Protein AF-A0AAD0V9E3-F1 (afdb_monomer)

Secondary structure (DSSP, 8-state):
---HHHHHHHHHTTSS-HHHHHHHHTTS-HHHHHHHHHHHHHHTTTT--SPPPTTTTHHHHHHHHHHHHHHHHHPPTTHHHHHHHHHHHHHH--TTT--S--SSPPHHHHHHHHHHHHHHHHH-HHHHHHHHHS-S-HHHHHHHHHHHGGG--HHHHHHHHHHTT-HHHHHHHH--GGGGGGS-HHHHHHHHHHHTT-

Mean predicted aligned error: 7.42 Å

Solvent-accessible surface area (backbone atoms only — not comparable to full-atom values): 10987 Å² total; per-residue (Å²): 134,80,51,39,69,55,42,36,51,32,41,71,67,69,76,38,52,69,68,56,41,50,61,53,44,74,73,46,55,76,72,45,50,49,48,27,55,52,48,40,40,59,76,21,43,54,61,53,58,67,79,49,64,80,76,71,42,41,59,37,30,51,46,36,51,53,52,50,40,53,45,49,69,67,43,52,86,67,58,31,45,54,52,34,32,50,60,56,47,59,41,26,45,51,89,85,70,85,56,79,74,44,95,58,62,49,74,48,30,47,52,14,51,48,53,52,44,50,53,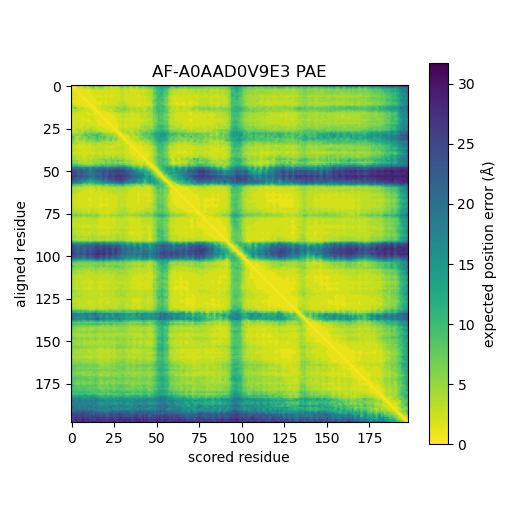26,45,76,76,35,42,63,39,31,41,43,60,66,51,36,55,58,64,69,72,61,43,51,52,53,45,68,70,38,57,88,72,56,60,60,67,63,42,49,54,47,22,49,78,67,72,39,28,63,50,39,28,75,68,68,66,47,70,86,36,47,88,64,33,60,65,76,61,35,51,51,51,56,40,56,77,68,75,107

Organism: NCBI:txid629260

Radius of gyration: 17.81 Å; Cα contacts (8 Å, |Δi|>4): 209; chains: 1; bounding box: 41×35×52 Å

Nearest PDB structures (foldseek):
  6qzr-assembly2_D-3  TM=2.539E-01  e=1.598E+00  Homo sapiens
  1ywt-assembly1_B  TM=2.535E-01  e=1.391E+00  Homo sapiens
  5yqg-assembly1_B  TM=2.963E-01  e=2.660E+00  Mus musculus
  6gkf-assembly2_C  TM=2.755E-01  e=2.918E+00  Homo sapiens
  6y6b-assembly1_B  TM=2.672E-01  e=4.856E+00  Homo sapiens

Sequence (198 aa):
MLSAQQISRQLLGRTLSTEEALAHRDRLGHRDSHQFIDDIIFVSGLLNPIDPKLESAATRYDRGVEVLIDLLNLAGSPTRTKMVNNIQSAFFADVRSGALVSDSIPPSQRLALINLFIAFQSRSPLAALHLLSRGMDKGRNDRIYEILNPHIDKQLIIETAAQTRRVDLLFTRSRWLDCLPHLPSKFRDAHLAGDLGL

Foldseek 3Di:
DDFLLRLLVCLLVVVADLVRSLVVLVPDDPVRVLVNLVNLCVQLVLLALDDPPPPPNCSSVLSSLVSLLSNLVPDDPPSNLVSLASVLQVQQDPPPPPDDRHLDGDPSSLSSLQVSLLSCCVPPLSSNLSNLLGYDDLSSSLVSCVSCVVVDPVVSNLVSCLVVVNLVSNCVNNVDPVSLVSDDPVVNVVVVVVVVVD

Structure (mmCIF, N/CA/C/O backbone):
data_AF-A0AAD0V9E3-F1
#
_entry.id   AF-A0AAD0V9E3-F1
#
loop_
_atom_site.group_PDB
_atom_site.id
_atom_site.type_symbol
_atom_site.label_atom_id
_atom_site.label_alt_id
_atom_site.label_comp_id
_atom_site.label_asym_id
_atom_site.label_entity_id
_atom_site.label_seq_id
_atom_site.pdbx_PDB_ins_code
_atom_site.Cartn_x
_atom_site.Cartn_y
_atom_site.Cartn_z
_atom_site.occupancy
_atom_site.B_iso_or_equiv
_atom_site.auth_seq_id
_atom_site.auth_comp_id
_atom_site.auth_asym_id
_atom_site.auth_atom_id
_atom_site.pdbx_PDB_model_num
ATOM 1 N N . MET A 1 1 ? -19.643 15.513 13.590 1.00 78.00 1 MET A N 1
ATOM 2 C CA . MET A 1 1 ? -18.517 15.138 12.707 1.00 78.00 1 MET A CA 1
ATOM 3 C C . MET A 1 1 ? -17.547 14.319 13.544 1.00 78.00 1 MET A C 1
ATOM 5 O O . MET A 1 1 ? -17.271 14.747 14.656 1.00 78.00 1 MET A O 1
ATOM 9 N N . LEU A 1 2 ? -17.137 13.132 13.087 1.00 85.50 2 LEU A N 1
ATOM 10 C CA . LEU A 1 2 ? -16.210 12.268 13.832 1.00 85.50 2 LEU A CA 1
ATOM 11 C C . LEU A 1 2 ? -14.773 12.800 13.714 1.00 85.50 2 LEU A C 1
ATOM 13 O O . LEU A 1 2 ? -14.410 13.322 12.662 1.00 85.50 2 LEU A O 1
ATOM 17 N N . SER A 1 3 ? -13.964 12.660 14.766 1.00 90.31 3 SER A N 1
ATOM 18 C CA . SER A 1 3 ? -12.522 12.943 14.709 1.00 90.31 3 SER A CA 1
ATOM 19 C C . SER A 1 3 ? -11.748 11.811 14.019 1.00 90.31 3 SER A C 1
ATOM 21 O O . SER A 1 3 ? -12.233 10.682 13.945 1.00 90.31 3 SER A O 1
ATOM 23 N N . ALA A 1 4 ? -10.515 12.075 13.568 1.00 87.50 4 ALA A N 1
ATOM 24 C CA . ALA A 1 4 ? -9.646 11.061 12.955 1.00 87.50 4 ALA A CA 1
ATOM 25 C C . ALA A 1 4 ? -9.475 9.801 13.831 1.00 87.50 4 ALA A C 1
ATOM 27 O O . ALA A 1 4 ? -9.622 8.685 13.335 1.00 87.50 4 ALA A O 1
ATOM 28 N N . GLN A 1 5 ? -9.277 9.996 15.141 1.00 88.81 5 GLN A N 1
ATOM 29 C CA . GLN A 1 5 ? -9.173 8.929 16.146 1.00 88.81 5 GLN A CA 1
ATOM 30 C C . GLN A 1 5 ? -10.466 8.127 16.315 1.00 88.81 5 GLN A C 1
ATOM 32 O O . GLN A 1 5 ? -10.434 6.923 16.562 1.00 88.81 5 GLN A O 1
ATOM 37 N N . GLN A 1 6 ? -11.624 8.784 16.226 1.00 91.38 6 GLN A N 1
ATOM 38 C CA . GLN A 1 6 ? -12.90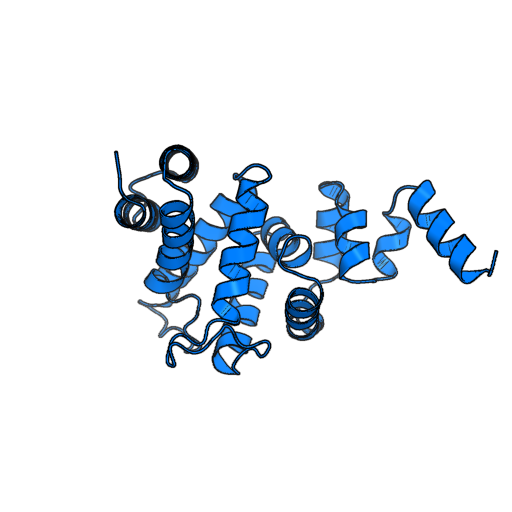9 8.091 16.313 1.00 91.38 6 GLN A CA 1
ATOM 39 C C . GLN A 1 6 ? -13.141 7.231 15.071 1.00 91.38 6 GLN A C 1
ATOM 41 O O . GLN A 1 6 ? -13.550 6.081 15.208 1.00 91.38 6 GLN A O 1
ATOM 46 N N . ILE A 1 7 ? -12.825 7.756 13.884 1.00 91.00 7 ILE A N 1
ATOM 47 C CA . ILE A 1 7 ? -12.971 7.031 12.615 1.00 91.00 7 ILE A CA 1
ATOM 48 C C . ILE A 1 7 ? -12.042 5.810 12.594 1.00 91.00 7 ILE A C 1
ATOM 50 O O . ILE A 1 7 ? -12.502 4.706 12.315 1.00 91.00 7 ILE A O 1
ATOM 54 N N . SER A 1 8 ? -10.759 5.974 12.940 1.00 90.81 8 SER A N 1
ATOM 55 C CA . SER A 1 8 ? -9.778 4.877 12.946 1.00 90.81 8 SER A CA 1
ATOM 56 C C . SER A 1 8 ? -10.161 3.762 13.926 1.00 90.81 8 SER A C 1
ATOM 58 O O . SER A 1 8 ? -10.142 2.587 13.561 1.00 90.81 8 SER A O 1
ATOM 60 N N . ARG A 1 9 ? -10.593 4.107 15.147 1.00 90.44 9 ARG A N 1
ATOM 61 C CA . ARG A 1 9 ? -11.040 3.126 16.152 1.00 90.44 9 ARG A CA 1
ATOM 62 C C . ARG A 1 9 ? -12.310 2.391 15.740 1.00 90.44 9 ARG A C 1
ATOM 64 O O . ARG A 1 9 ? -12.379 1.180 15.929 1.00 90.44 9 ARG A O 1
ATOM 71 N N . GLN A 1 10 ? -13.299 3.097 15.191 1.00 91.94 10 GLN A N 1
ATOM 72 C CA . GLN A 1 10 ? -14.544 2.472 14.733 1.00 91.94 10 GLN A CA 1
ATOM 73 C C . GLN A 1 10 ? -14.302 1.544 13.534 1.00 91.94 10 GLN A C 1
ATOM 75 O O . GLN A 1 10 ? -14.826 0.431 13.500 1.00 91.94 10 GLN A O 1
ATOM 80 N N . LEU A 1 11 ? -13.430 1.944 12.603 1.00 93.12 11 LEU A N 1
ATOM 81 C CA . LEU A 1 11 ? -13.028 1.116 11.465 1.00 93.12 11 LEU A CA 1
ATOM 82 C C . LEU A 1 11 ? -12.280 -0.153 11.907 1.00 93.12 11 LEU A C 1
ATOM 84 O O . LEU A 1 11 ? -12.607 -1.267 11.484 1.00 93.12 11 LEU A O 1
ATOM 88 N N . LEU A 1 12 ? -11.303 -0.013 12.810 1.00 89.31 12 LEU A N 1
ATOM 89 C CA . LEU A 1 12 ? -10.589 -1.155 13.389 1.00 89.31 12 LEU A CA 1
ATOM 90 C C . LEU A 1 12 ? -11.541 -2.078 14.163 1.00 89.31 12 LEU A C 1
ATOM 92 O O . LEU A 1 12 ? -11.445 -3.296 14.029 1.00 89.31 12 LEU A O 1
ATOM 96 N N . GLY A 1 13 ? -12.503 -1.502 14.890 1.00 88.12 13 GLY A N 1
ATOM 97 C CA . GLY A 1 13 ? -13.542 -2.208 15.644 1.00 88.12 13 GLY A CA 1
ATOM 98 C C . GLY A 1 13 ? -14.705 -2.770 14.817 1.00 88.12 13 GLY A C 1
ATOM 99 O O . GLY A 1 13 ? -15.614 -3.343 15.411 1.00 88.12 13 GLY A O 1
ATOM 100 N N . ARG A 1 14 ? -14.696 -2.625 13.481 1.00 88.69 14 ARG A N 1
ATOM 101 C CA . ARG A 1 14 ? -15.761 -3.078 12.555 1.00 88.69 14 ARG A CA 1
ATOM 102 C C . ARG A 1 14 ? -17.138 -2.444 12.799 1.00 88.69 14 ARG A C 1
ATOM 104 O O . ARG A 1 14 ? -18.144 -2.967 12.332 1.00 88.69 14 ARG A O 1
ATOM 111 N N . THR A 1 15 ? -17.196 -1.316 13.501 1.00 91.69 15 THR A N 1
ATOM 112 C CA . THR A 1 15 ? -18.442 -0.560 13.708 1.00 91.69 15 THR A CA 1
ATOM 113 C C . THR A 1 15 ? -18.692 0.483 12.620 1.00 91.69 15 THR A C 1
ATOM 115 O O . THR A 1 15 ? -19.767 1.073 12.583 1.00 91.69 15 THR A O 1
ATOM 118 N N . LEU A 1 16 ? -17.713 0.689 11.736 1.00 93.00 16 LEU A N 1
ATOM 119 C CA . LEU A 1 16 ? -17.782 1.553 10.563 1.00 93.00 16 LEU A CA 1
ATOM 120 C C . LEU A 1 16 ? -17.197 0.800 9.362 1.00 93.00 16 LEU A C 1
ATOM 122 O O . LEU A 1 16 ? -16.135 0.181 9.495 1.00 93.00 16 LEU A O 1
ATOM 126 N N . SER A 1 17 ? -17.868 0.842 8.208 1.00 94.38 17 SER A N 1
ATOM 127 C CA . SER A 1 17 ? -17.329 0.262 6.969 1.00 94.38 17 SER A CA 1
ATOM 128 C C . SER A 1 17 ? -16.161 1.087 6.421 1.00 94.38 17 SER A C 1
ATOM 130 O O . SER A 1 17 ? -15.968 2.255 6.778 1.00 94.38 17 SER A O 1
ATOM 132 N N . THR A 1 18 ? -15.367 0.492 5.530 1.00 93.50 18 THR A N 1
ATOM 133 C CA . THR A 1 18 ? -14.233 1.188 4.914 1.00 93.50 18 THR A CA 1
ATOM 134 C C . THR A 1 18 ? -14.701 2.342 4.021 1.00 93.50 18 THR A C 1
ATOM 136 O O . THR A 1 18 ? -14.102 3.418 4.064 1.00 93.50 18 THR A O 1
ATOM 139 N N . GLU A 1 19 ? -15.794 2.179 3.266 1.00 94.31 19 GLU A N 1
ATOM 140 C CA . GLU A 1 19 ? -16.375 3.255 2.454 1.00 94.31 19 GLU A CA 1
ATOM 141 C C . GLU A 1 19 ? -16.855 4.430 3.313 1.00 94.31 19 GLU A C 1
ATOM 143 O O . GLU A 1 19 ? -16.556 5.590 3.011 1.00 94.31 19 GLU A O 1
ATOM 148 N N . GLU A 1 20 ? -17.558 4.152 4.414 1.00 94.25 20 GLU A N 1
ATOM 149 C CA . GLU A 1 20 ? -18.020 5.194 5.335 1.00 94.25 20 GLU A CA 1
ATOM 150 C C . GLU A 1 20 ? -16.843 5.898 6.014 1.00 94.25 20 GLU A C 1
ATOM 152 O O . GLU A 1 20 ? -16.835 7.127 6.128 1.00 94.25 20 GLU A O 1
ATOM 157 N N . ALA A 1 21 ? -15.814 5.149 6.422 1.00 93.06 21 ALA A N 1
ATOM 158 C CA . ALA A 1 21 ? -14.606 5.714 7.008 1.00 93.06 21 ALA A CA 1
ATOM 159 C C . ALA A 1 21 ? -13.892 6.669 6.042 1.00 93.06 21 ALA A C 1
ATOM 161 O O . ALA A 1 21 ? -13.489 7.760 6.453 1.00 93.06 21 ALA A O 1
ATOM 162 N N . LEU A 1 22 ? -13.791 6.308 4.757 1.00 92.50 22 LEU A N 1
ATOM 163 C CA . LEU A 1 22 ? -13.252 7.184 3.714 1.00 92.50 22 LEU A CA 1
ATOM 164 C C . LEU A 1 22 ? -14.101 8.449 3.546 1.00 92.50 22 LEU A C 1
ATOM 166 O O . LEU A 1 22 ? -13.556 9.553 3.553 1.00 92.50 22 LEU A O 1
ATOM 170 N N . ALA A 1 23 ? -15.428 8.313 3.489 1.00 91.69 23 ALA A N 1
ATOM 171 C CA . ALA A 1 23 ? -16.335 9.452 3.368 1.00 91.69 23 ALA A CA 1
ATOM 172 C C . ALA A 1 23 ? -16.247 10.409 4.571 1.00 91.69 23 ALA A C 1
ATOM 174 O O . ALA A 1 23 ? -16.333 11.629 4.407 1.00 91.69 23 ALA A O 1
ATOM 175 N N . HIS A 1 24 ? -16.060 9.883 5.785 1.00 91.81 24 HIS A N 1
ATOM 176 C CA . HIS A 1 24 ? -15.811 10.697 6.974 1.00 91.81 24 HIS A CA 1
ATOM 177 C C . HIS A 1 24 ? -14.439 11.370 6.934 1.00 91.81 24 HIS A C 1
ATOM 179 O O . HIS A 1 24 ? -14.340 12.562 7.232 1.00 91.81 24 HIS A O 1
ATOM 185 N N . ARG A 1 25 ? -13.398 10.633 6.536 1.00 88.31 25 ARG A N 1
ATOM 186 C CA . ARG A 1 25 ? -12.022 11.126 6.428 1.00 88.31 25 ARG A CA 1
ATOM 187 C C . ARG A 1 25 ? -11.894 12.257 5.409 1.00 88.31 25 ARG A C 1
ATOM 189 O O . ARG A 1 25 ? -11.210 13.236 5.684 1.00 88.31 25 ARG A O 1
ATOM 196 N N . ASP A 1 26 ? -12.584 12.179 4.278 1.00 87.88 26 ASP A N 1
ATOM 197 C CA . ASP A 1 26 ? -12.514 13.208 3.231 1.00 87.88 26 ASP A CA 1
ATOM 198 C C . ASP A 1 26 ? -13.178 14.538 3.631 1.00 87.88 26 ASP A C 1
ATOM 200 O O . ASP A 1 26 ? -12.942 15.564 2.996 1.00 87.88 26 ASP A O 1
ATOM 204 N N . ARG A 1 27 ? -13.951 14.548 4.725 1.00 89.06 27 ARG A N 1
ATOM 205 C CA . ARG A 1 27 ? -14.499 15.766 5.346 1.00 89.06 27 ARG A CA 1
ATOM 206 C C . ARG A 1 27 ? -13.567 16.371 6.405 1.00 89.06 27 ARG A C 1
ATOM 208 O O . ARG A 1 27 ? -13.872 17.435 6.936 1.00 89.06 27 ARG A O 1
ATOM 215 N N . LEU A 1 28 ? -12.465 15.698 6.747 1.00 86.00 28 LEU A N 1
ATOM 216 C CA . LEU A 1 28 ? -11.475 16.192 7.705 1.00 86.00 28 LEU A CA 1
ATOM 217 C C . LEU A 1 28 ? -10.512 17.200 7.063 1.00 86.00 28 LEU A C 1
ATOM 219 O O . LEU A 1 28 ? -10.237 17.160 5.864 1.00 86.0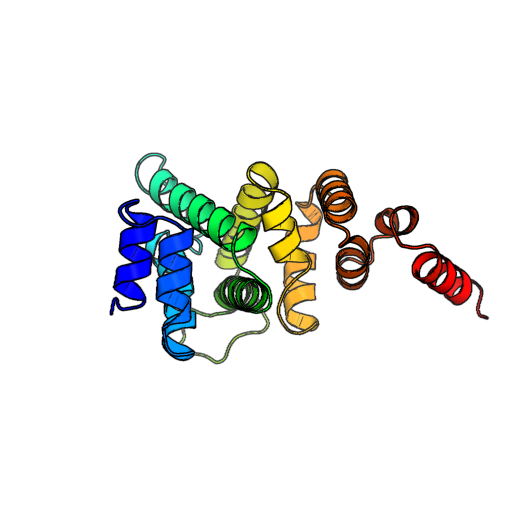0 28 LEU A O 1
ATOM 223 N N . GLY A 1 29 ? -9.904 18.049 7.895 1.00 80.25 29 GLY A N 1
ATOM 224 C CA . GLY A 1 29 ? -8.768 18.870 7.479 1.00 80.25 29 GLY A CA 1
ATOM 225 C C . GLY A 1 29 ? -7.543 18.023 7.102 1.00 80.25 29 GLY A C 1
ATOM 226 O O . GLY A 1 29 ? -7.412 16.861 7.492 1.00 80.25 29 GLY A O 1
ATOM 227 N N . HIS A 1 30 ? -6.598 18.619 6.365 1.00 75.31 30 HIS A N 1
ATOM 228 C CA . HIS A 1 30 ? -5.408 17.912 5.862 1.00 75.31 30 HIS A CA 1
ATOM 229 C C . HIS A 1 30 ? -4.577 17.263 6.981 1.00 75.31 30 HIS A C 1
ATOM 231 O O . HIS A 1 30 ? -4.111 16.140 6.820 1.00 75.31 30 HIS A O 1
ATOM 237 N N . ARG A 1 31 ? -4.409 17.947 8.122 1.00 74.62 31 ARG A N 1
ATOM 238 C CA . ARG A 1 31 ? -3.651 17.445 9.281 1.00 74.62 31 ARG A CA 1
ATOM 239 C C . ARG A 1 31 ? -4.313 16.216 9.913 1.00 74.62 31 ARG A C 1
ATOM 241 O O . ARG A 1 31 ? -3.651 15.206 10.122 1.00 74.62 31 ARG A O 1
ATOM 248 N N . ASP A 1 32 ? -5.623 16.266 10.123 1.00 78.31 32 ASP A N 1
ATOM 249 C CA . ASP A 1 32 ? -6.392 15.171 10.731 1.00 78.31 32 ASP A CA 1
ATOM 250 C C . ASP A 1 32 ? -6.486 13.951 9.800 1.00 78.31 32 ASP A C 1
ATOM 252 O O . ASP A 1 32 ? -6.493 12.802 10.236 1.00 78.31 32 ASP A O 1
ATOM 256 N N . SER A 1 33 ? -6.471 14.196 8.490 1.00 77.62 33 SER A N 1
ATOM 257 C CA . SER A 1 33 ? -6.367 13.164 7.459 1.00 77.62 33 SER A CA 1
ATOM 258 C C . SER A 1 33 ? -5.063 12.350 7.512 1.00 77.62 33 SER A C 1
ATOM 260 O O . SER A 1 33 ? -5.067 11.202 7.063 1.00 77.62 33 SER A O 1
ATOM 262 N N . HIS A 1 34 ? -3.956 12.924 8.007 1.00 79.00 34 HIS A N 1
ATOM 263 C CA . HIS A 1 34 ? -2.713 12.179 8.258 1.00 79.00 34 HIS A CA 1
ATOM 264 C C . HIS A 1 34 ? -2.829 11.335 9.525 1.00 79.00 34 HIS A C 1
ATOM 266 O O . HIS A 1 34 ? -2.591 10.129 9.466 1.00 79.00 34 HIS A O 1
ATOM 272 N N . GLN A 1 35 ? -3.323 11.947 10.608 1.00 82.62 35 GLN A N 1
ATOM 273 C CA . GLN A 1 35 ? -3.528 11.282 11.896 1.00 82.62 35 GLN A CA 1
ATOM 274 C C . GLN A 1 35 ? -4.378 10.011 11.773 1.00 82.62 35 GLN A C 1
ATOM 276 O O . GLN A 1 35 ? -4.131 9.037 12.472 1.00 82.62 35 GLN A O 1
ATOM 281 N N . PHE A 1 36 ? -5.351 9.992 10.857 1.00 87.75 36 PHE A N 1
ATOM 282 C CA . PHE A 1 36 ? -6.177 8.814 10.588 1.00 87.75 36 PHE A CA 1
ATOM 283 C C . PHE A 1 36 ? -5.361 7.559 10.220 1.00 87.75 36 PHE A C 1
ATOM 285 O O . PHE A 1 36 ? -5.635 6.483 10.747 1.00 87.75 36 PHE A O 1
ATOM 292 N N . ILE A 1 37 ? -4.369 7.683 9.328 1.00 88.25 37 ILE A N 1
ATOM 293 C CA . ILE A 1 37 ? -3.526 6.546 8.916 1.00 88.25 37 ILE A CA 1
ATOM 294 C C . ILE A 1 37 ? -2.510 6.211 10.003 1.00 88.25 37 ILE A C 1
ATOM 296 O O . ILE A 1 37 ? -2.313 5.033 10.302 1.00 88.25 37 ILE A O 1
ATOM 300 N N . ASP A 1 38 ? -1.916 7.231 10.620 1.00 85.50 38 ASP A N 1
ATOM 301 C CA . ASP A 1 38 ? -0.950 7.041 11.700 1.00 85.50 38 ASP A CA 1
ATOM 302 C C . ASP A 1 38 ? -1.591 6.266 12.858 1.00 85.50 38 ASP A C 1
ATOM 304 O O . ASP A 1 38 ? -1.036 5.269 13.317 1.00 85.50 38 ASP A O 1
ATOM 308 N N . ASP A 1 39 ? -2.809 6.630 13.264 1.00 85.81 39 ASP A N 1
ATOM 309 C CA . ASP A 1 39 ? -3.554 5.907 14.296 1.00 85.81 39 ASP A CA 1
ATOM 310 C C . ASP A 1 39 ? -3.772 4.434 13.938 1.00 85.81 39 ASP A C 1
ATOM 312 O O . ASP A 1 39 ? -3.612 3.575 14.803 1.00 85.81 39 ASP A O 1
ATOM 316 N N . ILE A 1 40 ? -4.116 4.116 12.684 1.00 87.94 40 ILE A N 1
ATOM 317 C CA . ILE A 1 40 ? -4.284 2.721 12.244 1.00 87.94 40 ILE A CA 1
ATOM 318 C C . ILE A 1 40 ? -2.967 1.957 12.400 1.00 87.94 40 ILE A C 1
ATOM 320 O O . ILE A 1 40 ? -2.962 0.852 12.947 1.00 87.94 40 ILE A O 1
ATOM 324 N N . ILE A 1 41 ? -1.856 2.557 11.969 1.00 86.75 41 ILE A N 1
ATOM 325 C CA . ILE A 1 41 ? -0.514 1.973 12.040 1.00 86.75 41 ILE A CA 1
ATOM 326 C C . ILE A 1 41 ? -0.089 1.739 13.497 1.00 86.75 41 ILE A C 1
ATOM 328 O O . ILE A 1 41 ? 0.355 0.639 13.841 1.00 86.75 41 ILE A O 1
ATOM 332 N N . PHE A 1 42 ? -0.261 2.739 14.365 1.00 84.25 42 PHE A N 1
ATOM 333 C CA . PHE A 1 42 ? 0.149 2.674 15.768 1.00 84.25 42 PHE A CA 1
ATOM 334 C C . PHE A 1 42 ? -0.742 1.747 16.603 1.00 84.25 42 PHE A C 1
ATOM 336 O O . PHE A 1 42 ? -0.221 0.895 17.323 1.00 84.25 42 PHE A O 1
ATOM 343 N N . VAL A 1 43 ? -2.072 1.859 16.500 1.00 82.88 43 VAL A N 1
ATOM 344 C CA . VAL A 1 43 ? -3.020 1.052 17.297 1.00 82.88 43 VAL A CA 1
ATOM 345 C C . VAL A 1 43 ? -2.942 -0.428 16.929 1.00 82.88 43 VAL A C 1
ATOM 347 O O . VAL A 1 43 ? -3.028 -1.289 17.808 1.00 82.88 43 VAL A O 1
ATOM 350 N N . SER A 1 44 ? -2.742 -0.728 15.646 1.00 81.19 44 SER A N 1
ATOM 351 C CA . SER A 1 44 ? -2.607 -2.106 15.161 1.00 81.19 44 SER A CA 1
ATOM 352 C C . SER A 1 44 ? -1.203 -2.675 15.388 1.00 81.19 44 SER A C 1
ATOM 354 O O . SER A 1 44 ? -0.973 -3.856 15.147 1.00 81.19 44 SER A O 1
ATOM 356 N N . GLY A 1 45 ? -0.255 -1.852 15.854 1.00 79.75 45 GLY A N 1
ATOM 357 C CA . GLY A 1 45 ? 1.118 -2.270 16.115 1.00 79.75 45 GLY A CA 1
ATOM 358 C C . GLY A 1 45 ? 1.896 -2.647 14.855 1.00 79.75 45 GLY A C 1
ATOM 359 O O . GLY A 1 45 ? 2.816 -3.451 14.952 1.00 79.75 45 GLY A O 1
ATOM 360 N N . LEU A 1 46 ? 1.561 -2.077 13.689 1.00 83.50 46 LEU A N 1
ATOM 361 C CA . LEU A 1 46 ? 2.170 -2.446 12.401 1.00 83.50 46 LEU A CA 1
ATOM 362 C C . LEU A 1 46 ? 3.671 -2.138 12.317 1.00 83.50 46 LEU A C 1
ATOM 364 O O . LEU A 1 46 ? 4.341 -2.666 11.442 1.00 83.50 46 LEU A O 1
ATOM 368 N N . LEU A 1 47 ? 4.191 -1.287 13.206 1.00 81.00 47 LEU A N 1
ATOM 369 C CA . LEU A 1 47 ? 5.615 -0.935 13.301 1.00 81.00 47 LEU A CA 1
ATOM 370 C C . LEU A 1 47 ? 6.354 -1.720 14.397 1.00 81.00 47 LEU A C 1
ATOM 372 O O . LEU A 1 47 ? 7.554 -1.528 14.595 1.00 81.00 47 LEU A O 1
ATOM 376 N N . ASN A 1 48 ? 5.654 -2.569 15.157 1.00 75.88 48 ASN A N 1
ATOM 377 C CA . ASN A 1 48 ? 6.281 -3.335 16.226 1.00 75.88 48 ASN A CA 1
ATOM 378 C C . ASN A 1 48 ? 6.997 -4.557 15.627 1.00 75.88 48 ASN A C 1
ATOM 380 O O . ASN A 1 48 ? 6.343 -5.417 15.047 1.00 75.88 48 ASN A O 1
ATOM 384 N N . PRO A 1 49 ? 8.327 -4.680 15.797 1.00 59.50 49 PRO A N 1
ATOM 385 C CA . PRO A 1 49 ? 9.122 -5.765 15.214 1.00 59.50 49 PRO A CA 1
ATOM 386 C C . PRO A 1 49 ? 8.953 -7.103 15.944 1.00 59.50 49 PRO A C 1
ATOM 388 O O . PRO A 1 49 ? 9.557 -8.095 15.548 1.00 59.50 49 PRO A O 1
ATOM 391 N N . ILE A 1 50 ? 8.234 -7.117 17.070 1.00 57.62 50 ILE A N 1
ATOM 392 C CA . ILE A 1 50 ? 8.085 -8.313 17.894 1.00 57.62 50 ILE A CA 1
ATOM 393 C C . ILE A 1 50 ? 7.038 -9.193 17.230 1.00 57.62 50 ILE A C 1
ATOM 395 O O . ILE A 1 50 ? 5.887 -8.778 17.095 1.00 57.62 50 ILE A O 1
ATOM 399 N N . ASP A 1 51 ? 7.464 -10.399 16.864 1.00 48.84 51 ASP A N 1
ATOM 400 C CA . ASP A 1 51 ? 6.600 -11.477 16.402 1.00 48.84 51 ASP A CA 1
ATOM 401 C C . ASP A 1 51 ? 5.419 -11.595 17.380 1.00 48.84 51 ASP A C 1
ATOM 403 O O . ASP A 1 51 ? 5.635 -11.778 18.590 1.00 48.84 51 ASP A O 1
ATOM 407 N N . PRO A 1 52 ? 4.178 -11.351 16.936 1.00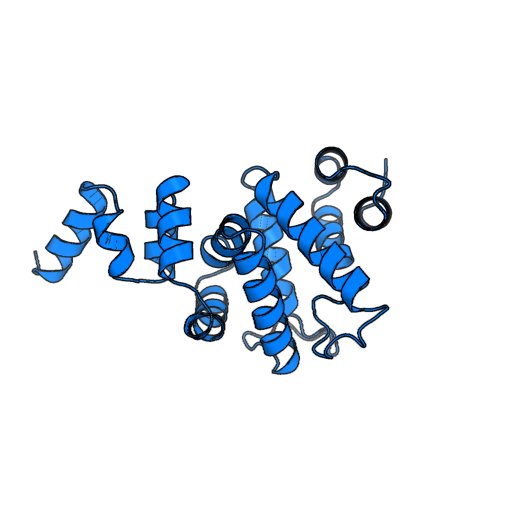 46.31 52 PRO A N 1
ATOM 408 C CA . PRO A 1 52 ? 3.058 -11.260 17.846 1.00 46.31 52 PRO A CA 1
ATOM 409 C C . PRO A 1 52 ? 2.931 -12.575 18.615 1.00 46.31 52 PRO A C 1
ATOM 411 O O . PRO A 1 52 ? 2.732 -13.632 18.022 1.00 46.31 52 PRO A O 1
ATOM 414 N N . LYS A 1 53 ? 2.997 -12.524 19.955 1.00 45.66 53 LYS A N 1
ATOM 415 C CA . LYS A 1 53 ? 2.539 -13.649 20.783 1.00 45.66 53 LYS A CA 1
ATOM 416 C C . LYS A 1 53 ? 1.132 -14.010 20.294 1.00 45.66 53 LYS A C 1
ATOM 418 O O . LYS A 1 53 ? 0.255 -13.140 20.299 1.00 45.66 53 LYS A O 1
ATOM 423 N N . LEU A 1 54 ? 0.987 -15.257 19.837 1.00 49.91 54 LEU A N 1
ATOM 424 C CA . LEU A 1 54 ? 0.035 -15.754 18.830 1.00 49.91 54 LEU A CA 1
ATOM 425 C C . LEU A 1 54 ? -1.452 -15.392 19.003 1.00 49.91 54 LEU A C 1
ATOM 427 O O . LEU A 1 54 ? -2.214 -15.568 18.062 1.00 49.91 54 LEU A O 1
ATOM 431 N N . GLU A 1 55 ? -1.888 -14.855 20.142 1.00 48.47 55 GLU A N 1
ATOM 432 C CA . GLU A 1 55 ? -3.320 -14.738 20.440 1.00 48.47 55 GLU A CA 1
ATOM 433 C C . GLU A 1 55 ? -3.870 -13.296 20.502 1.00 48.47 55 GLU A C 1
ATOM 435 O O . GLU A 1 55 ? -5.032 -13.090 20.160 1.00 48.47 55 GLU A O 1
ATOM 440 N N . SER A 1 56 ? -3.083 -12.261 20.856 1.00 52.34 56 SER A N 1
ATOM 441 C CA . SER A 1 56 ? -3.626 -10.880 21.016 1.00 52.34 56 SER A CA 1
ATOM 442 C C . SER A 1 56 ? -3.012 -9.795 20.127 1.00 52.34 56 SER A C 1
ATOM 444 O O . SER A 1 56 ? -3.595 -8.716 19.961 1.00 52.34 56 SER A O 1
ATOM 446 N N . ALA A 1 57 ? -1.821 -10.044 19.583 1.00 53.53 57 ALA A N 1
ATOM 447 C CA . ALA A 1 57 ? -1.145 -9.119 18.679 1.00 53.53 57 ALA A CA 1
ATOM 448 C C . ALA A 1 57 ? -1.334 -9.530 17.209 1.00 53.53 57 ALA A C 1
ATOM 450 O O . ALA A 1 57 ? -1.455 -8.647 16.368 1.00 53.53 57 ALA A O 1
ATOM 451 N N . ALA A 1 58 ? -1.486 -10.830 16.921 1.00 60.97 58 ALA A N 1
ATOM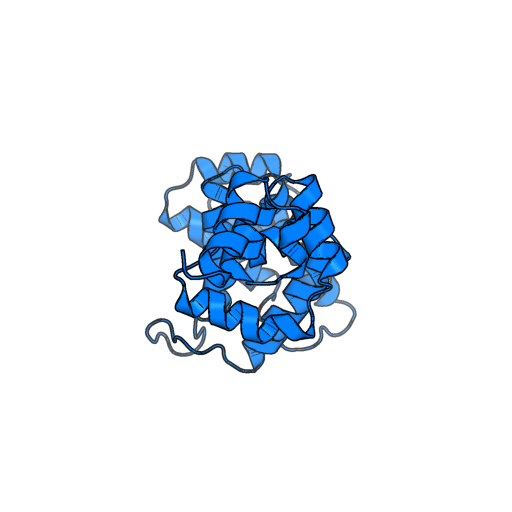 452 C CA . ALA A 1 58 ? -1.799 -11.330 15.583 1.00 60.97 58 ALA A CA 1
ATOM 453 C C . ALA A 1 58 ? -3.166 -10.809 15.110 1.00 60.97 58 ALA A C 1
ATOM 455 O O . ALA A 1 58 ? -3.261 -10.230 14.041 1.00 60.97 58 ALA A O 1
ATOM 456 N N . THR A 1 59 ? -4.190 -10.837 15.969 1.00 73.38 59 THR A N 1
ATOM 457 C CA . THR A 1 59 ? -5.535 -10.322 15.650 1.00 73.38 59 THR A CA 1
ATOM 458 C C . THR A 1 59 ? -5.573 -8.816 15.378 1.00 73.38 59 THR A C 1
ATOM 460 O O . THR A 1 59 ? -6.258 -8.373 14.457 1.00 73.38 59 THR A O 1
ATOM 463 N N . ARG A 1 60 ? -4.831 -8.007 16.148 1.00 83.12 60 ARG A N 1
ATOM 464 C CA . ARG A 1 60 ? -4.752 -6.550 15.929 1.00 83.12 60 ARG A CA 1
ATOM 465 C C . ARG A 1 60 ? -3.930 -6.195 14.696 1.00 83.12 60 ARG A C 1
ATOM 467 O O . ARG A 1 60 ? -4.361 -5.346 13.921 1.00 83.12 60 ARG A O 1
ATOM 474 N N . TYR A 1 61 ? -2.794 -6.859 14.510 1.00 86.44 61 TYR A N 1
ATOM 475 C CA . TYR A 1 61 ? -1.955 -6.699 13.329 1.00 86.44 61 TYR A CA 1
ATOM 476 C C . TYR A 1 61 ? -2.721 -7.086 12.064 1.00 86.44 61 TYR A C 1
ATOM 478 O O . TYR A 1 61 ? -2.837 -6.274 11.150 1.00 86.44 61 TYR A O 1
ATOM 486 N N . ASP A 1 62 ? -3.324 -8.278 12.045 1.00 88.75 62 ASP A N 1
ATOM 487 C CA . ASP A 1 62 ? -4.099 -8.781 10.915 1.00 88.75 62 ASP A CA 1
ATOM 488 C C . ASP A 1 62 ? -5.244 -7.847 10.566 1.00 88.75 62 ASP A C 1
ATOM 490 O O . ASP A 1 62 ? -5.437 -7.526 9.394 1.00 88.75 62 ASP A O 1
ATOM 494 N N . ARG A 1 63 ? -5.946 -7.335 11.582 1.00 90.06 63 ARG A N 1
ATOM 495 C CA . ARG A 1 63 ? -7.003 -6.354 11.365 1.00 90.06 63 ARG A CA 1
ATOM 496 C C . ARG A 1 63 ? -6.470 -5.053 10.774 1.00 90.06 63 ARG A C 1
ATOM 498 O O . ARG A 1 63 ? -7.095 -4.502 9.872 1.00 90.06 63 ARG A O 1
ATOM 505 N N . GLY A 1 64 ? -5.335 -4.561 11.263 1.00 92.44 64 GLY A N 1
ATOM 506 C CA . GLY A 1 64 ? -4.668 -3.391 10.696 1.00 92.44 64 GLY A CA 1
ATOM 507 C C . GLY A 1 64 ? -4.300 -3.599 9.228 1.00 92.44 64 GLY A C 1
ATOM 508 O O . GLY A 1 64 ? -4.558 -2.725 8.404 1.00 92.44 64 GLY A O 1
ATOM 509 N N . VAL A 1 65 ? -3.766 -4.775 8.888 1.00 94.00 65 VAL A N 1
ATOM 510 C CA . VAL A 1 65 ? -3.441 -5.160 7.508 1.00 94.00 65 VAL A CA 1
ATOM 511 C C . VAL A 1 65 ? -4.694 -5.196 6.633 1.00 94.00 65 VAL A C 1
ATOM 513 O O . VAL A 1 65 ? -4.687 -4.574 5.574 1.00 94.00 65 VAL A O 1
ATOM 516 N N . GLU A 1 66 ? -5.763 -5.871 7.068 1.00 94.25 66 GLU A N 1
ATOM 517 C CA . GLU A 1 66 ? -7.055 -5.909 6.359 1.00 94.25 66 GLU A CA 1
ATOM 518 C C . GLU A 1 66 ? -7.567 -4.494 6.075 1.00 94.25 66 GLU A C 1
ATOM 520 O O . GLU A 1 66 ? -7.858 -4.149 4.934 1.00 94.25 66 GLU A O 1
ATOM 525 N N . VAL A 1 67 ? -7.604 -3.646 7.106 1.00 95.06 67 VAL A N 1
ATOM 526 C CA . VAL A 1 67 ? -8.082 -2.266 6.989 1.00 95.06 67 VAL A CA 1
ATOM 527 C C . VAL A 1 67 ? -7.239 -1.467 5.999 1.00 95.06 67 VAL A C 1
ATOM 529 O O . VAL A 1 67 ? -7.794 -0.745 5.172 1.00 95.06 67 VAL A O 1
ATOM 532 N N . LEU A 1 68 ? -5.908 -1.584 6.043 1.00 95.56 68 LEU A N 1
ATOM 533 C CA . LEU A 1 68 ? -5.053 -0.897 5.076 1.00 95.56 68 LEU A CA 1
ATOM 534 C C . LEU A 1 68 ? -5.267 -1.414 3.650 1.00 95.56 68 LEU A C 1
ATOM 536 O O . LEU A 1 68 ? -5.294 -0.605 2.725 1.00 95.56 68 LEU A O 1
ATOM 540 N N . ILE A 1 69 ? -5.448 -2.723 3.459 1.00 96.38 69 ILE A N 1
ATOM 541 C CA . ILE A 1 69 ? -5.753 -3.306 2.147 1.00 96.38 69 ILE A CA 1
ATOM 542 C C . ILE A 1 69 ? -7.057 -2.725 1.598 1.00 96.38 69 ILE A C 1
ATOM 544 O O . ILE A 1 69 ? -7.066 -2.224 0.471 1.00 96.38 69 ILE A O 1
ATOM 548 N N . ASP A 1 70 ? -8.125 -2.737 2.395 1.00 96.19 70 ASP A N 1
ATOM 549 C CA . ASP A 1 70 ? -9.433 -2.233 1.981 1.00 96.19 70 ASP A CA 1
ATOM 550 C C . ASP A 1 70 ? -9.351 -0.743 1.627 1.00 96.19 70 ASP A C 1
ATOM 552 O O . ASP A 1 70 ? -9.805 -0.320 0.562 1.00 96.19 70 ASP A O 1
ATOM 556 N N . LEU A 1 71 ? -8.693 0.055 2.477 1.00 95.44 71 LEU A N 1
ATOM 557 C CA . LEU A 1 71 ? -8.487 1.484 2.238 1.00 95.44 71 LEU A CA 1
ATOM 558 C C . LEU A 1 71 ? -7.705 1.734 0.944 1.00 95.44 71 LEU A C 1
ATOM 560 O O . LEU A 1 71 ? -8.087 2.597 0.154 1.00 95.44 71 LEU A O 1
ATOM 564 N N . LEU A 1 72 ? -6.619 0.995 0.702 1.00 94.94 72 LEU A N 1
ATOM 565 C CA . LEU A 1 72 ? -5.788 1.166 -0.491 1.00 94.94 72 LEU A CA 1
ATOM 566 C C . LEU A 1 72 ? -6.508 0.733 -1.772 1.00 94.94 72 LEU A C 1
ATOM 568 O O . LEU A 1 72 ? -6.319 1.366 -2.815 1.00 94.94 72 LEU A O 1
ATOM 572 N N . ASN A 1 73 ? -7.333 -0.308 -1.700 1.00 94.31 73 ASN A N 1
ATOM 573 C CA . ASN A 1 73 ? -8.099 -0.799 -2.839 1.00 94.31 73 ASN A CA 1
ATOM 574 C C . ASN A 1 73 ? -9.257 0.153 -3.192 1.00 94.31 73 ASN A C 1
ATOM 576 O O . ASN A 1 73 ? -9.464 0.444 -4.373 1.00 94.31 73 ASN A O 1
ATOM 580 N N . LEU A 1 74 ? -9.954 0.696 -2.187 1.00 94.62 74 LEU A N 1
ATOM 581 C CA . LEU A 1 74 ? -11.131 1.553 -2.374 1.00 94.62 74 LEU A CA 1
ATOM 582 C C . LEU A 1 74 ? -10.792 3.027 -2.628 1.00 94.62 74 LEU A C 1
ATOM 584 O O . LEU A 1 74 ? -11.439 3.678 -3.449 1.00 94.62 74 LEU A O 1
ATOM 588 N N . ALA A 1 75 ? -9.777 3.586 -1.962 1.00 92.00 75 ALA A N 1
ATOM 589 C CA . ALA A 1 75 ? -9.504 5.021 -2.032 1.00 92.00 75 ALA A CA 1
ATOM 590 C C . ALA A 1 75 ? -9.156 5.475 -3.457 1.00 92.00 75 ALA A C 1
ATOM 592 O O . ALA A 1 75 ? -8.296 4.893 -4.115 1.00 92.00 75 ALA A O 1
ATOM 593 N N . GLY A 1 76 ? -9.753 6.567 -3.934 1.00 90.12 76 GLY A N 1
ATOM 594 C CA . GLY A 1 76 ? -9.395 7.182 -5.216 1.00 90.12 76 GLY A CA 1
ATOM 595 C C . GLY A 1 76 ? -8.005 7.839 -5.216 1.00 90.12 76 GLY A C 1
ATOM 596 O O . GLY A 1 76 ? -7.385 8.067 -4.175 1.00 90.12 76 GLY A O 1
ATOM 597 N N . SER A 1 77 ? -7.500 8.189 -6.402 1.00 86.75 77 SER A N 1
ATOM 598 C CA . SER A 1 77 ? -6.374 9.131 -6.525 1.00 86.75 77 SER A CA 1
ATOM 599 C C . SER A 1 77 ? -6.911 10.563 -6.356 1.00 86.75 77 SER A C 1
ATOM 601 O O . SER A 1 77 ? -7.938 10.850 -6.963 1.00 86.75 77 SER A O 1
ATOM 603 N N . PRO A 1 78 ? -6.271 11.472 -5.587 1.00 88.19 78 PRO A N 1
ATOM 604 C CA . PRO A 1 78 ? -4.930 11.379 -4.996 1.00 88.19 78 PRO A CA 1
ATOM 605 C C . PRO A 1 78 ? -4.869 10.781 -3.578 1.00 88.19 78 PRO A C 1
ATOM 607 O O . PRO A 1 78 ? -3.768 10.544 -3.078 1.00 88.19 78 PRO A O 1
ATOM 610 N N . THR A 1 79 ? -6.007 10.529 -2.923 1.00 89.56 79 THR A N 1
ATOM 611 C CA . THR A 1 79 ? -6.087 10.060 -1.524 1.00 89.56 79 THR A CA 1
ATOM 612 C C . THR A 1 79 ? -5.239 8.815 -1.268 1.00 89.56 79 THR A C 1
ATOM 614 O O . THR A 1 79 ? -4.439 8.801 -0.334 1.00 89.56 79 THR A O 1
ATOM 617 N N . ARG A 1 80 ? -5.312 7.818 -2.155 1.00 91.44 80 ARG A N 1
ATOM 618 C CA . ARG A 1 80 ? -4.511 6.589 -2.072 1.00 91.44 80 ARG A CA 1
ATOM 619 C C . ARG A 1 80 ? -3.007 6.852 -2.044 1.00 91.44 80 ARG A C 1
ATOM 621 O O . ARG A 1 80 ? -2.294 6.260 -1.247 1.00 91.44 80 ARG A O 1
ATOM 628 N N . THR A 1 81 ? -2.520 7.760 -2.891 1.00 89.31 81 THR A N 1
ATOM 629 C CA . THR A 1 81 ? -1.094 8.120 -2.926 1.00 89.31 81 THR A CA 1
ATOM 630 C C . THR A 1 81 ? -0.668 8.766 -1.608 1.00 89.31 81 THR A C 1
ATOM 632 O O . THR A 1 81 ? 0.385 8.426 -1.082 1.00 89.31 81 THR A O 1
ATOM 635 N N . LYS A 1 82 ? -1.506 9.634 -1.024 1.00 88.31 82 LYS A N 1
ATOM 636 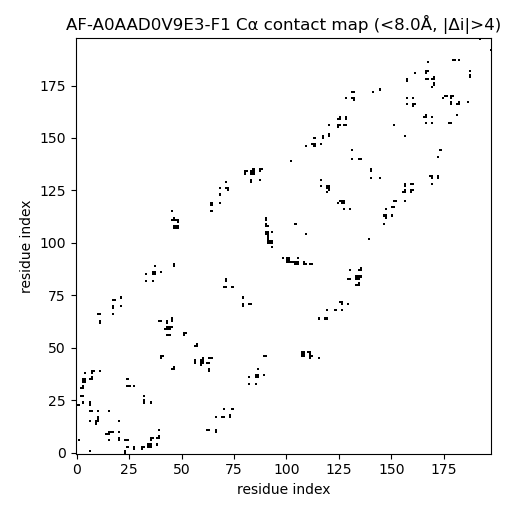C CA . LYS A 1 82 ? -1.232 10.224 0.296 1.00 88.31 82 LYS A CA 1
ATOM 637 C C . LYS A 1 82 ? -1.193 9.165 1.402 1.00 88.31 82 LYS A C 1
ATOM 639 O O . LYS A 1 82 ? -0.316 9.222 2.252 1.00 88.31 82 LYS A O 1
ATOM 644 N N . MET A 1 83 ? -2.098 8.185 1.374 1.00 90.19 83 MET A N 1
ATOM 645 C CA . MET A 1 83 ? -2.096 7.078 2.341 1.00 90.19 83 MET A CA 1
ATOM 646 C C . MET A 1 83 ? -0.825 6.235 2.237 1.00 90.19 83 MET A C 1
ATOM 648 O O . MET A 1 83 ? -0.201 5.964 3.258 1.00 90.19 83 MET A O 1
ATOM 652 N N . VAL A 1 84 ? -0.400 5.887 1.017 1.00 91.25 84 VAL A N 1
ATOM 653 C CA . VAL A 1 84 ? 0.870 5.178 0.797 1.00 91.25 84 VAL A CA 1
ATOM 654 C C . VAL A 1 84 ? 2.047 5.999 1.324 1.00 91.25 84 VAL A C 1
ATOM 656 O O . VAL A 1 84 ? 2.878 5.455 2.041 1.00 91.25 84 VAL A O 1
ATOM 659 N N . ASN A 1 85 ? 2.089 7.310 1.062 1.00 87.81 85 ASN A N 1
ATOM 660 C CA . ASN A 1 85 ? 3.142 8.177 1.597 1.00 87.81 85 ASN A CA 1
ATOM 661 C C . ASN A 1 85 ? 3.178 8.179 3.130 1.00 87.81 85 ASN A C 1
ATOM 663 O O . ASN A 1 85 ? 4.265 8.166 3.701 1.00 87.81 85 ASN A O 1
ATOM 667 N N . ASN A 1 86 ? 2.021 8.173 3.798 1.00 86.94 86 ASN A N 1
ATOM 668 C CA . ASN A 1 86 ? 1.953 8.119 5.261 1.00 86.94 86 ASN A CA 1
ATOM 669 C C . ASN A 1 86 ? 2.490 6.786 5.792 1.00 86.94 86 ASN A C 1
ATOM 671 O O . ASN A 1 86 ? 3.332 6.782 6.686 1.00 86.94 86 ASN A O 1
ATOM 675 N N . ILE A 1 87 ? 2.068 5.669 5.186 1.00 89.81 87 ILE A N 1
ATOM 676 C CA . ILE A 1 87 ? 2.559 4.326 5.528 1.00 89.81 87 ILE A CA 1
ATOM 677 C C . ILE A 1 87 ? 4.081 4.262 5.372 1.00 89.81 87 ILE A C 1
ATOM 679 O O . ILE A 1 87 ? 4.779 3.845 6.289 1.00 89.81 87 ILE A O 1
ATOM 683 N N . GLN A 1 88 ? 4.604 4.718 4.232 1.00 88.94 88 GLN A N 1
ATOM 684 C CA . GLN A 1 88 ? 6.042 4.734 3.973 1.00 88.94 88 GLN A CA 1
ATOM 685 C C . GLN A 1 88 ? 6.786 5.633 4.969 1.00 88.94 88 GLN A C 1
ATOM 687 O O . GLN A 1 88 ? 7.794 5.215 5.532 1.00 88.94 88 GLN A O 1
ATOM 692 N N . SER A 1 89 ? 6.263 6.833 5.242 1.00 85.81 89 SER A N 1
ATOM 693 C CA . SER A 1 89 ? 6.865 7.791 6.179 1.00 85.81 89 SER A CA 1
ATOM 694 C C . SER A 1 89 ? 6.991 7.220 7.589 1.00 85.81 89 SER A C 1
ATOM 696 O O . SER A 1 89 ? 7.984 7.487 8.262 1.00 85.81 89 SER A O 1
ATOM 698 N N . ALA A 1 90 ? 6.036 6.392 8.020 1.00 85.31 90 ALA A N 1
ATOM 699 C CA . ALA A 1 90 ? 6.053 5.770 9.340 1.00 85.31 90 ALA A CA 1
ATOM 700 C C . ALA A 1 90 ? 7.272 4.849 9.566 1.00 85.31 90 ALA A C 1
ATOM 702 O O . ALA A 1 90 ? 7.719 4.700 10.702 1.00 85.31 90 ALA A O 1
ATOM 703 N N . PHE A 1 91 ? 7.860 4.285 8.503 1.00 86.44 91 PHE A N 1
ATOM 704 C CA . PHE A 1 91 ? 9.080 3.468 8.594 1.00 86.44 91 PHE A CA 1
ATOM 705 C C . PHE A 1 91 ? 10.368 4.293 8.705 1.00 86.44 91 PHE A C 1
ATOM 707 O O . PHE A 1 91 ? 11.365 3.802 9.233 1.00 86.44 91 PHE A O 1
ATOM 714 N N . PHE A 1 92 ? 10.345 5.538 8.223 1.00 81.06 92 PHE A N 1
ATOM 715 C CA . PHE A 1 92 ? 11.454 6.494 8.338 1.00 81.06 92 PHE A CA 1
ATOM 716 C C . PHE A 1 92 ? 11.350 7.373 9.590 1.00 81.06 92 PHE A C 1
ATOM 718 O O . PHE A 1 92 ? 12.319 8.024 9.982 1.00 81.06 92 PHE A O 1
ATOM 725 N N . ALA A 1 93 ? 10.174 7.420 10.218 1.00 69.50 93 ALA A N 1
ATOM 726 C CA . ALA A 1 93 ? 9.971 8.139 11.460 1.00 69.50 93 ALA A CA 1
ATOM 727 C C . ALA A 1 93 ? 10.722 7.437 12.599 1.00 69.50 93 ALA A C 1
ATOM 729 O O . ALA A 1 93 ? 10.439 6.286 12.949 1.00 69.50 93 ALA A O 1
ATOM 730 N N . ASP A 1 94 ? 11.655 8.154 13.222 1.00 58.03 94 ASP A N 1
ATOM 731 C CA . ASP A 1 94 ? 12.175 7.747 14.517 1.00 58.03 94 ASP A CA 1
ATOM 732 C C . ASP A 1 94 ? 11.151 8.121 15.593 1.00 58.03 94 ASP A C 1
ATOM 734 O O . ASP A 1 94 ? 11.136 9.227 16.135 1.00 58.03 94 ASP A O 1
ATOM 738 N N . VAL A 1 95 ? 10.263 7.169 15.885 1.00 51.09 95 VAL A N 1
ATOM 739 C CA . VAL A 1 95 ? 9.191 7.298 16.884 1.00 51.09 95 VAL A CA 1
ATOM 740 C C . VAL A 1 95 ? 9.746 7.633 18.281 1.00 51.09 95 VAL A C 1
ATOM 742 O O . VAL A 1 95 ? 8.993 8.079 19.143 1.00 51.09 95 VAL A O 1
ATOM 745 N N . ARG A 1 96 ? 11.051 7.438 18.536 1.00 44.22 96 ARG A N 1
ATOM 746 C CA . ARG A 1 96 ? 11.651 7.590 19.869 1.00 44.22 96 ARG A CA 1
ATOM 747 C C . ARG A 1 96 ? 12.447 8.878 20.077 1.00 44.22 96 ARG A C 1
ATOM 749 O O . ARG A 1 96 ? 12.620 9.248 21.234 1.00 44.22 96 ARG A O 1
ATOM 756 N N . SER A 1 97 ? 12.931 9.556 19.033 1.00 46.69 97 SER A N 1
ATOM 757 C CA . SER A 1 97 ? 13.890 10.666 19.212 1.00 46.69 97 SER A CA 1
ATOM 758 C C . SER A 1 97 ? 13.341 12.070 18.966 1.00 46.69 97 SER A C 1
ATOM 760 O O . SER A 1 97 ? 14.007 13.038 19.328 1.00 46.69 97 SER A O 1
ATOM 762 N N . GLY A 1 98 ? 12.165 12.221 18.345 1.00 44.00 98 GLY A N 1
ATOM 763 C CA . GLY A 1 98 ? 11.673 13.545 17.931 1.00 44.00 98 GLY A CA 1
ATOM 764 C C . GLY A 1 98 ? 12.592 14.255 16.922 1.00 44.00 98 GLY A C 1
ATOM 765 O O . GLY A 1 98 ? 12.415 15.446 16.667 1.00 44.00 98 GLY A O 1
ATOM 766 N N . ALA A 1 99 ? 13.577 13.543 16.362 1.00 46.31 99 ALA A N 1
ATOM 767 C CA . ALA A 1 99 ? 14.507 14.060 15.374 1.00 46.31 99 ALA A CA 1
ATOM 768 C C . ALA A 1 99 ? 13.855 14.142 13.985 1.00 46.31 99 ALA A C 1
ATOM 770 O O . ALA A 1 99 ? 12.898 13.429 13.672 1.00 46.31 99 ALA A O 1
ATOM 771 N N . LEU A 1 100 ? 14.397 15.026 13.143 1.00 48.69 100 LEU A N 1
ATOM 772 C CA . LEU A 1 100 ? 14.011 15.167 11.739 1.00 48.69 100 LEU A CA 1
ATOM 773 C C . LEU A 1 100 ? 14.067 13.805 11.034 1.00 48.69 100 LEU A C 1
ATOM 775 O O . LEU A 1 100 ? 14.999 13.033 11.252 1.00 48.69 100 LEU A O 1
ATOM 779 N N . VAL A 1 101 ? 13.056 13.533 10.202 1.00 55.72 101 VAL A N 1
ATOM 780 C CA . VAL A 1 101 ? 12.855 12.273 9.470 1.00 55.72 101 VAL A CA 1
ATOM 781 C C . VAL A 1 101 ? 14.175 11.785 8.868 1.00 55.72 101 VAL A C 1
ATOM 783 O O . VAL A 1 101 ? 14.688 12.406 7.938 1.00 55.72 101 VAL A O 1
ATOM 786 N N . SER A 1 102 ? 14.713 10.694 9.415 1.00 62.09 102 SER A N 1
ATOM 787 C CA . SER A 1 102 ? 15.955 10.078 8.948 1.00 62.09 102 SER A CA 1
ATOM 788 C C . SER A 1 102 ? 15.757 9.503 7.545 1.00 62.09 102 SER A C 1
ATOM 790 O O . SER A 1 102 ? 14.694 8.972 7.232 1.00 62.09 102 SER A O 1
ATOM 792 N N . ASP A 1 103 ? 16.788 9.549 6.701 1.00 70.00 103 ASP A N 1
ATOM 793 C CA . ASP A 1 103 ? 16.785 8.820 5.423 1.00 70.00 103 ASP A CA 1
ATOM 794 C C . ASP A 1 103 ? 17.096 7.322 5.596 1.00 70.00 103 ASP A C 1
ATOM 796 O O . ASP A 1 103 ? 17.029 6.545 4.642 1.00 70.00 103 ASP A O 1
ATOM 800 N N . SER A 1 104 ? 17.407 6.886 6.821 1.00 77.25 104 SER A N 1
ATOM 801 C CA . SER A 1 104 ? 17.630 5.482 7.161 1.00 77.25 104 SER A CA 1
ATOM 802 C C . SER A 1 104 ? 16.422 4.860 7.867 1.00 77.25 104 SER A C 1
ATOM 804 O O . SER A 1 104 ? 15.792 5.479 8.721 1.00 77.25 104 SER A O 1
ATOM 806 N N . ILE A 1 105 ? 16.126 3.603 7.523 1.00 83.75 105 ILE A N 1
ATOM 807 C CA . ILE A 1 105 ? 15.103 2.787 8.190 1.00 83.75 105 ILE A CA 1
ATOM 808 C C . ILE A 1 105 ? 15.782 1.977 9.306 1.00 83.75 105 ILE A C 1
ATOM 810 O O . ILE A 1 105 ? 16.675 1.176 9.001 1.00 83.75 105 ILE A O 1
ATOM 814 N N . PRO A 1 106 ? 15.384 2.141 10.582 1.00 83.00 106 PRO A N 1
ATOM 815 C CA . PRO A 1 106 ? 15.919 1.348 11.687 1.00 83.00 106 PRO A CA 1
ATOM 816 C C . PRO A 1 106 ? 15.720 -0.166 11.477 1.00 83.00 106 PRO A C 1
ATOM 818 O O . PRO A 1 106 ? 14.716 -0.567 10.885 1.00 83.00 106 PRO A O 1
ATOM 821 N N . PRO A 1 107 ? 16.595 -1.045 12.008 1.00 83.50 107 PRO A N 1
ATOM 822 C CA . PRO A 1 107 ? 16.470 -2.496 11.820 1.00 83.50 107 PRO A CA 1
ATOM 823 C C . PRO A 1 107 ? 15.107 -3.078 12.226 1.00 83.50 107 PRO A C 1
ATOM 825 O O . PRO A 1 107 ? 14.576 -3.943 11.534 1.00 83.50 107 PRO A O 1
ATOM 828 N N . SER A 1 108 ? 14.503 -2.572 13.306 1.00 81.06 108 SER A N 1
ATOM 829 C CA . SER A 1 108 ? 13.153 -2.961 13.733 1.00 81.06 108 SER A CA 1
ATOM 830 C C . SER A 1 108 ? 12.084 -2.594 12.704 1.00 81.06 108 SER A C 1
ATOM 832 O O . SER A 1 108 ? 11.240 -3.417 12.363 1.00 81.06 108 SER A O 1
ATOM 834 N N . GLN A 1 109 ? 12.151 -1.377 12.167 1.00 85.56 109 GLN A N 1
ATOM 835 C CA . GLN A 1 109 ? 11.231 -0.902 11.135 1.00 85.56 109 GLN A CA 1
ATOM 836 C C . GLN A 1 109 ? 11.436 -1.628 9.807 1.00 85.56 109 GLN A C 1
ATOM 838 O O . GLN A 1 109 ? 10.488 -1.802 9.049 1.00 85.56 109 GLN A O 1
ATOM 843 N N . ARG A 1 110 ? 12.653 -2.116 9.542 1.00 88.94 110 ARG A N 1
ATOM 844 C CA . ARG A 1 110 ? 12.948 -2.957 8.381 1.00 88.94 110 ARG A CA 1
ATOM 845 C C . ARG A 1 110 ? 12.161 -4.264 8.425 1.00 88.94 110 ARG A C 1
ATOM 847 O O . ARG A 1 110 ? 11.518 -4.609 7.440 1.00 88.94 110 ARG A O 1
ATOM 854 N N . LEU A 1 111 ? 12.191 -4.964 9.562 1.00 87.56 111 LEU A N 1
ATOM 855 C CA . LEU A 1 111 ? 11.387 -6.174 9.764 1.00 87.56 111 LEU A CA 1
ATOM 856 C C . LEU A 1 111 ? 9.887 -5.847 9.699 1.00 87.56 111 LEU A C 1
ATOM 858 O O . LEU A 1 111 ? 9.137 -6.542 9.021 1.00 87.56 111 LEU A O 1
ATOM 862 N N . ALA A 1 112 ? 9.504 -4.725 10.320 1.00 88.44 112 ALA A N 1
ATOM 863 C CA . ALA A 1 112 ? 8.218 -4.041 10.193 1.00 88.44 112 ALA A CA 1
ATOM 864 C C . ALA A 1 112 ? 7.654 -4.051 8.757 1.00 88.44 112 ALA A C 1
ATOM 866 O O . ALA A 1 112 ? 6.613 -4.629 8.429 1.00 88.44 112 ALA A O 1
ATOM 867 N N . LEU A 1 113 ? 8.426 -3.393 7.892 1.00 92.44 113 LEU A N 1
ATOM 868 C CA . LEU A 1 113 ? 8.163 -3.182 6.477 1.00 92.44 113 LEU A CA 1
ATOM 869 C C . LEU A 1 113 ? 8.085 -4.498 5.698 1.00 92.44 113 LEU A C 1
ATOM 871 O O . LEU A 1 113 ? 7.172 -4.667 4.893 1.00 92.44 113 LEU A O 1
ATOM 875 N N . ILE A 1 114 ? 9.014 -5.427 5.944 1.00 92.88 114 ILE A N 1
ATOM 876 C CA . ILE A 1 114 ? 9.033 -6.740 5.283 1.00 92.88 114 ILE A CA 1
ATOM 877 C C . ILE A 1 114 ? 7.755 -7.517 5.614 1.00 92.88 114 ILE A C 1
ATOM 879 O O . ILE A 1 114 ? 7.072 -7.981 4.702 1.00 92.88 114 ILE A O 1
ATOM 883 N N . ASN A 1 115 ? 7.388 -7.600 6.894 1.00 91.12 115 ASN A N 1
ATOM 884 C CA . ASN A 1 115 ? 6.195 -8.324 7.332 1.00 91.12 115 ASN A CA 1
ATOM 885 C C . ASN A 1 115 ? 4.920 -7.712 6.742 1.00 91.12 115 ASN A C 1
ATOM 887 O O . ASN A 1 115 ? 4.086 -8.437 6.201 1.00 91.12 115 ASN A O 1
ATOM 891 N N . LEU A 1 116 ? 4.796 -6.377 6.780 1.00 93.50 116 LEU A N 1
ATOM 892 C CA . LEU A 1 116 ? 3.650 -5.683 6.189 1.00 93.50 116 LEU A CA 1
ATOM 893 C C . LEU A 1 116 ? 3.550 -5.944 4.683 1.00 93.50 116 LEU A C 1
ATOM 895 O O . LEU A 1 116 ? 2.463 -6.216 4.174 1.00 93.50 116 LEU A O 1
ATOM 899 N N . PHE A 1 117 ? 4.675 -5.885 3.970 1.00 94.75 117 PHE A N 1
ATOM 900 C CA . PHE A 1 117 ? 4.698 -6.124 2.534 1.00 94.75 117 PHE A CA 1
ATOM 901 C C . PHE A 1 117 ? 4.318 -7.568 2.181 1.00 94.75 117 PHE A C 1
ATOM 903 O O . PHE A 1 117 ? 3.489 -7.768 1.298 1.00 94.75 117 PHE A O 1
ATOM 910 N N . ILE A 1 118 ? 4.851 -8.567 2.891 1.00 94.31 118 ILE A N 1
ATOM 911 C CA . ILE A 1 118 ? 4.483 -9.980 2.695 1.00 94.31 118 ILE A CA 1
ATOM 912 C C . ILE A 1 118 ? 2.986 -10.191 2.973 1.00 94.31 118 ILE A C 1
ATOM 914 O O . ILE A 1 118 ? 2.299 -10.887 2.218 1.00 94.31 118 ILE A O 1
ATOM 918 N N . ALA A 1 119 ? 2.449 -9.555 4.018 1.00 93.75 119 ALA A N 1
ATOM 919 C CA . ALA A 1 119 ? 1.028 -9.617 4.339 1.00 93.75 119 ALA A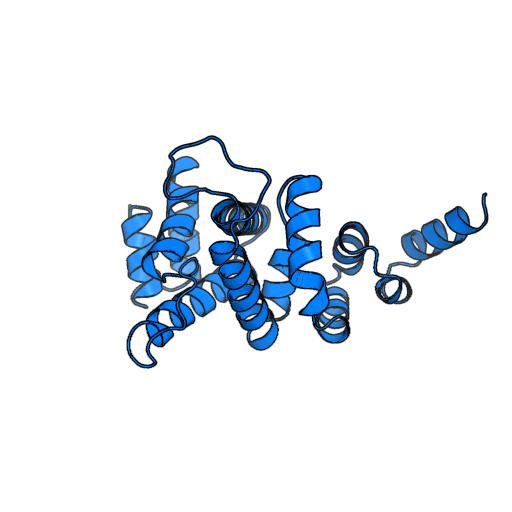 CA 1
ATOM 920 C C . ALA A 1 119 ? 0.160 -8.977 3.239 1.00 93.75 119 ALA A C 1
ATOM 922 O O . ALA A 1 119 ? -0.860 -9.546 2.854 1.00 93.75 119 ALA A O 1
ATOM 923 N N . PHE A 1 120 ? 0.581 -7.844 2.667 1.00 95.88 120 PHE A N 1
ATOM 924 C CA . PHE A 1 120 ? -0.079 -7.271 1.493 1.00 95.88 120 PHE A CA 1
ATOM 925 C C . PHE A 1 120 ? 0.020 -8.1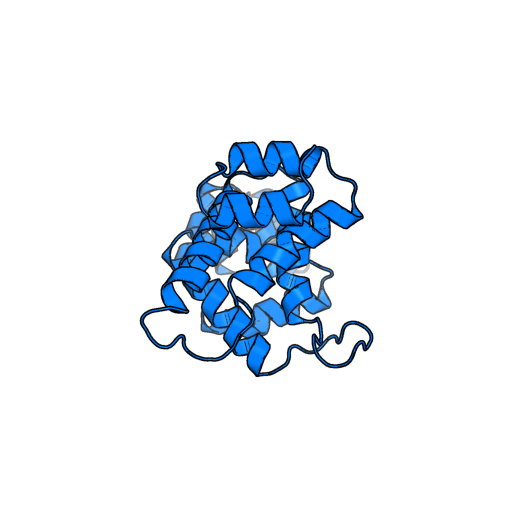92 0.285 1.00 95.88 120 PHE A C 1
ATOM 927 O O . PHE A 1 120 ? -1.004 -8.496 -0.306 1.00 95.88 120 PHE A O 1
ATOM 934 N N . GLN A 1 121 ? 1.207 -8.678 -0.070 1.00 95.31 121 GLN A N 1
ATOM 935 C CA . GLN A 1 121 ? 1.405 -9.498 -1.265 1.00 95.31 121 GLN A CA 1
ATOM 936 C C . GLN A 1 121 ? 0.566 -10.782 -1.225 1.00 95.31 121 GLN A C 1
ATOM 938 O O . GLN A 1 121 ? -0.035 -11.146 -2.230 1.00 95.31 121 GLN A O 1
ATOM 943 N N . SER A 1 122 ? 0.476 -11.431 -0.061 1.00 94.38 122 SER A N 1
ATOM 944 C CA . SER A 1 122 ? -0.292 -12.671 0.114 1.00 94.38 122 SER A CA 1
ATOM 945 C C . SER A 1 122 ? -1.812 -12.472 0.132 1.00 94.38 122 SER A C 1
ATOM 947 O O . SER A 1 122 ? -2.540 -13.359 -0.307 1.00 94.38 122 SER A O 1
ATOM 949 N N . ARG A 1 123 ? -2.308 -11.332 0.633 1.00 95.62 123 ARG A N 1
ATOM 950 C CA . ARG A 1 123 ? -3.753 -11.076 0.812 1.00 95.62 123 ARG A CA 1
ATOM 951 C C . ARG A 1 123 ? -4.355 -10.191 -0.281 1.00 95.62 123 ARG A C 1
ATOM 953 O O . ARG A 1 123 ? -5.536 -10.295 -0.585 1.00 95.62 123 ARG A O 1
ATOM 960 N N . SER A 1 124 ? -3.557 -9.290 -0.844 1.00 96.88 124 SER A N 1
ATOM 961 C CA . SER A 1 124 ? -3.929 -8.336 -1.890 1.00 96.88 124 SER A CA 1
ATOM 962 C C . SER A 1 124 ? -2.680 -7.878 -2.663 1.00 96.88 124 SER A C 1
ATOM 964 O O . SER A 1 124 ? -2.083 -6.839 -2.341 1.00 96.88 124 SER A O 1
ATOM 966 N N . PRO A 1 125 ? -2.302 -8.595 -3.738 1.00 96.06 125 PRO A N 1
ATOM 967 C CA . PRO A 1 125 ? -1.214 -8.186 -4.629 1.00 96.06 125 PRO A CA 1
ATOM 968 C C . PRO A 1 125 ? -1.367 -6.747 -5.138 1.00 96.06 125 PRO A C 1
ATOM 970 O O . PRO A 1 125 ? -0.382 -6.047 -5.368 1.00 96.06 125 PRO A O 1
ATOM 973 N N . LEU A 1 126 ? -2.609 -6.264 -5.255 1.00 95.50 126 LEU A N 1
ATOM 974 C CA . LEU A 1 126 ? -2.915 -4.887 -5.629 1.00 95.50 126 LEU A CA 1
ATOM 975 C C . LEU A 1 126 ? -2.473 -3.868 -4.566 1.00 95.50 126 LEU A C 1
ATOM 977 O O . LEU A 1 126 ? -1.910 -2.828 -4.913 1.00 95.50 126 LEU A O 1
ATOM 981 N N . ALA A 1 127 ? -2.678 -4.161 -3.280 1.00 95.19 127 ALA A N 1
ATOM 982 C CA . ALA A 1 127 ? -2.204 -3.310 -2.189 1.00 95.19 127 ALA A CA 1
ATOM 983 C C . ALA A 1 127 ? -0.668 -3.297 -2.123 1.00 95.19 127 ALA A C 1
ATOM 985 O O . ALA A 1 127 ? -0.069 -2.229 -1.973 1.00 95.19 127 ALA A O 1
ATOM 986 N N . ALA A 1 128 ? -0.027 -4.452 -2.334 1.00 95.12 128 ALA A N 1
ATOM 987 C CA . ALA A 1 128 ? 1.428 -4.550 -2.457 1.00 95.12 128 ALA A CA 1
ATOM 988 C C . ALA A 1 128 ? 1.948 -3.723 -3.644 1.00 95.12 128 ALA A C 1
ATOM 990 O O . ALA A 1 128 ? 2.857 -2.906 -3.489 1.00 95.12 128 ALA A O 1
ATOM 991 N N . LEU A 1 129 ? 1.303 -3.837 -4.810 1.00 94.50 129 LEU A N 1
ATOM 992 C CA . LEU A 1 129 ? 1.598 -3.003 -5.970 1.00 94.50 129 LEU A CA 1
ATOM 993 C C . LEU A 1 129 ? 1.411 -1.515 -5.654 1.00 94.50 129 LEU A C 1
ATOM 995 O O . LEU A 1 129 ? 2.201 -0.700 -6.118 1.00 94.50 129 LEU A O 1
ATOM 999 N N . HIS A 1 130 ? 0.396 -1.114 -4.886 1.00 92.62 130 HIS A N 1
ATOM 1000 C CA . HIS A 1 130 ? 0.232 0.284 -4.478 1.00 92.62 130 HIS A CA 1
ATOM 1001 C C . HIS A 1 130 ? 1.364 0.774 -3.584 1.00 92.62 130 HIS A C 1
ATOM 1003 O O . HIS A 1 130 ? 1.837 1.885 -3.813 1.00 92.62 130 HIS A O 1
ATOM 1009 N N . LEU A 1 131 ? 1.828 -0.045 -2.641 1.00 91.44 131 LEU A N 1
ATOM 1010 C CA . LEU A 1 131 ? 2.961 0.288 -1.778 1.00 91.44 131 LEU A CA 1
ATOM 1011 C C . LEU A 1 131 ? 4.276 0.442 -2.563 1.00 91.44 131 LEU A C 1
ATOM 1013 O O . LEU A 1 131 ? 5.116 1.250 -2.181 1.00 91.44 131 LEU A O 1
ATOM 1017 N N . LEU A 1 132 ? 4.435 -0.303 -3.663 1.00 89.38 132 LEU A N 1
ATOM 1018 C CA . LEU A 1 132 ? 5.613 -0.270 -4.538 1.00 89.38 132 LEU A CA 1
ATOM 1019 C C . LEU A 1 132 ? 5.540 0.826 -5.621 1.00 89.38 132 LEU A C 1
ATOM 1021 O O . LEU A 1 132 ? 6.513 1.513 -5.921 1.00 89.38 132 LEU A O 1
ATOM 1025 N N . SER A 1 133 ? 4.395 0.988 -6.278 1.00 82.69 133 SER A N 1
ATOM 1026 C CA . SER A 1 133 ? 4.253 1.867 -7.455 1.00 82.69 133 SER A CA 1
ATOM 1027 C C . SER A 1 133 ? 3.879 3.306 -7.103 1.00 82.69 133 SER A C 1
ATOM 1029 O O . SER A 1 133 ? 4.033 4.210 -7.929 1.00 82.69 133 SER A O 1
ATOM 1031 N N . ARG A 1 134 ? 3.380 3.540 -5.886 1.00 78.19 134 ARG A N 1
ATOM 1032 C CA . ARG A 1 134 ? 3.029 4.865 -5.367 1.00 78.19 134 ARG A CA 1
ATOM 1033 C C . ARG A 1 134 ? 3.943 5.175 -4.196 1.00 78.19 134 ARG A C 1
ATOM 1035 O O . ARG A 1 134 ? 4.419 4.261 -3.539 1.00 78.19 134 ARG A O 1
ATOM 1042 N N . GLY A 1 135 ? 4.191 6.450 -3.936 1.00 67.06 135 GLY A N 1
ATOM 1043 C CA . GLY A 1 135 ? 5.049 6.781 -2.812 1.00 67.06 135 GLY A CA 1
ATOM 1044 C C . GLY A 1 135 ? 5.860 8.048 -2.961 1.00 67.06 135 GLY A C 1
ATOM 1045 O O . GLY A 1 135 ? 5.799 8.745 -3.981 1.00 67.06 135 GLY A O 1
ATOM 1046 N N . MET A 1 136 ? 6.629 8.261 -1.899 1.00 65.50 136 MET A N 1
ATOM 1047 C CA . MET A 1 136 ? 7.499 9.393 -1.613 1.00 65.50 136 MET A CA 1
ATOM 1048 C C . MET A 1 136 ? 8.579 9.636 -2.683 1.00 65.50 136 MET A C 1
ATOM 1050 O O . MET A 1 136 ? 8.744 8.888 -3.656 1.00 65.50 136 MET A O 1
ATOM 1054 N N . ASP A 1 137 ? 9.317 10.725 -2.475 1.00 64.94 137 ASP A N 1
ATOM 1055 C CA . ASP A 1 137 ? 10.454 11.177 -3.271 1.00 64.94 137 ASP A CA 1
ATOM 1056 C C . ASP A 1 137 ? 11.439 10.035 -3.567 1.00 64.94 137 ASP A C 1
ATOM 1058 O O . ASP A 1 137 ? 11.616 9.107 -2.771 1.00 64.94 137 ASP A O 1
ATOM 1062 N N . LYS A 1 138 ? 12.084 10.112 -4.737 1.00 63.22 138 LYS A N 1
ATOM 1063 C CA . LYS A 1 138 ? 12.861 9.026 -5.357 1.00 63.22 138 LYS A CA 1
ATOM 1064 C C . LYS A 1 138 ? 13.771 8.272 -4.369 1.00 63.22 138 LYS A C 1
ATOM 1066 O O . LYS A 1 138 ? 13.646 7.061 -4.270 1.00 63.22 138 LYS A O 1
ATOM 1071 N N . GLY A 1 139 ? 14.570 8.973 -3.558 1.00 73.75 139 GLY A N 1
ATOM 1072 C CA . GLY A 1 139 ? 15.553 8.340 -2.664 1.00 73.75 139 GLY A CA 1
ATOM 1073 C C . GLY A 1 139 ? 14.969 7.424 -1.579 1.00 73.75 139 GLY A C 1
ATOM 1074 O O . GLY A 1 139 ? 15.493 6.340 -1.336 1.00 73.75 139 GLY A O 1
ATOM 1075 N N . ARG A 1 140 ? 13.856 7.809 -0.943 1.00 75.94 140 ARG A N 1
ATOM 1076 C CA . ARG A 1 140 ? 13.245 6.994 0.125 1.00 75.94 140 ARG A CA 1
ATOM 1077 C C . ARG A 1 140 ? 12.458 5.815 -0.432 1.00 75.94 140 ARG A C 1
ATOM 1079 O O . ARG A 1 140 ? 12.466 4.735 0.155 1.00 75.94 140 ARG A O 1
ATOM 1086 N N . ASN A 1 141 ? 11.823 6.003 -1.585 1.00 77.12 141 ASN A N 1
ATOM 1087 C CA . ASN A 1 141 ? 11.155 4.901 -2.263 1.00 77.12 141 ASN A CA 1
ATOM 1088 C C . ASN A 1 141 ? 12.170 3.859 -2.767 1.00 77.12 141 ASN A C 1
ATOM 1090 O O . ASN A 1 141 ? 11.963 2.667 -2.561 1.00 77.12 141 ASN A O 1
ATOM 1094 N N . ASP A 1 142 ? 13.299 4.299 -3.335 1.00 80.75 142 ASP A N 1
ATOM 1095 C CA . ASP A 1 142 ? 14.384 3.409 -3.771 1.00 80.75 142 ASP A CA 1
ATOM 1096 C C . ASP A 1 142 ? 14.892 2.558 -2.593 1.00 80.75 142 ASP A C 1
ATOM 1098 O O . ASP A 1 142 ? 15.049 1.345 -2.718 1.00 80.75 142 ASP A O 1
ATOM 1102 N N . ARG A 1 143 ? 15.027 3.153 -1.399 1.00 84.44 143 ARG A N 1
ATOM 1103 C CA . ARG A 1 143 ? 15.441 2.426 -0.192 1.00 84.44 143 ARG A CA 1
ATOM 1104 C C . ARG A 1 143 ? 14.426 1.380 0.275 1.00 84.44 143 ARG A C 1
ATOM 1106 O O . ARG A 1 143 ? 14.822 0.290 0.689 1.00 84.44 143 ARG A O 1
ATOM 1113 N N . ILE A 1 144 ? 13.130 1.690 0.216 1.00 88.62 144 ILE A N 1
ATOM 1114 C CA . ILE A 1 144 ? 12.067 0.707 0.481 1.00 88.62 144 ILE A CA 1
ATOM 1115 C C . ILE A 1 144 ? 12.176 -0.451 -0.515 1.00 88.62 144 ILE A C 1
ATOM 1117 O O . ILE A 1 144 ? 12.162 -1.610 -0.102 1.00 88.62 144 ILE A O 1
ATOM 1121 N N . TYR A 1 145 ? 12.346 -0.152 -1.805 1.00 87.19 145 TYR A N 1
ATOM 1122 C CA . TYR A 1 145 ? 12.531 -1.172 -2.835 1.00 87.19 145 TYR A CA 1
ATOM 1123 C C . TYR A 1 145 ? 13.753 -2.048 -2.578 1.00 87.19 145 TYR A C 1
ATOM 1125 O O . TYR A 1 145 ? 13.633 -3.264 -2.650 1.00 87.19 145 TYR A O 1
ATOM 1133 N N . GLU A 1 146 ? 14.908 -1.472 -2.245 1.00 87.50 146 GLU A N 1
ATOM 1134 C CA . GLU A 1 146 ? 16.127 -2.232 -1.933 1.00 87.50 146 GLU A CA 1
ATOM 1135 C C . GLU A 1 146 ? 15.910 -3.238 -0.799 1.00 87.50 146 GLU A C 1
ATOM 1137 O O . GLU A 1 146 ? 16.424 -4.355 -0.839 1.00 87.50 146 GLU A O 1
ATOM 1142 N N . ILE A 1 147 ? 15.141 -2.847 0.220 1.00 91.38 147 ILE A N 1
ATOM 1143 C CA . ILE A 1 147 ? 14.811 -3.709 1.356 1.00 91.38 147 ILE A CA 1
ATOM 1144 C C . ILE A 1 147 ? 13.848 -4.816 0.938 1.00 91.38 147 ILE A C 1
ATOM 1146 O O . ILE A 1 147 ? 14.028 -5.958 1.351 1.00 91.38 147 ILE A O 1
ATOM 1150 N N . LEU A 1 148 ? 12.829 -4.479 0.149 1.00 93.06 148 LEU A N 1
ATOM 1151 C CA . LEU A 1 148 ? 11.771 -5.409 -0.221 1.00 93.06 148 LEU A CA 1
ATOM 1152 C C . LEU A 1 148 ? 12.167 -6.345 -1.361 1.00 93.06 148 LEU A C 1
ATOM 1154 O O . LEU A 1 148 ? 11.656 -7.453 -1.397 1.00 93.06 148 LEU A O 1
ATOM 1158 N N . ASN A 1 149 ? 13.078 -5.954 -2.256 1.00 90.81 149 ASN A N 1
ATOM 1159 C CA . ASN A 1 149 ? 13.416 -6.679 -3.487 1.00 90.81 149 ASN A CA 1
ATOM 1160 C C . ASN A 1 149 ? 13.671 -8.193 -3.311 1.00 90.81 149 ASN A C 1
ATOM 1162 O O . ASN A 1 149 ? 13.178 -8.950 -4.144 1.00 90.81 149 ASN A O 1
ATOM 1166 N N . PRO A 1 150 ? 14.352 -8.676 -2.250 1.00 93.50 150 PRO A N 1
ATOM 1167 C CA . PRO A 1 150 ? 14.514 -10.116 -2.008 1.00 93.50 150 PRO A CA 1
ATOM 1168 C C . PRO A 1 150 ? 13.213 -10.864 -1.659 1.00 93.50 150 PRO A C 1
ATOM 1170 O O . PRO A 1 150 ? 13.175 -12.086 -1.732 1.00 93.50 150 PRO A O 1
ATOM 1173 N N . HIS A 1 151 ? 12.170 -10.144 -1.248 1.00 94.38 151 HIS A N 1
ATOM 1174 C CA . HIS A 1 151 ? 10.892 -10.669 -0.758 1.00 94.38 151 HIS A CA 1
ATOM 1175 C C . HIS A 1 151 ? 9.736 -10.471 -1.747 1.00 94.38 151 HIS A C 1
ATOM 1177 O O . HIS A 1 151 ? 8.620 -10.921 -1.481 1.00 94.38 151 HIS A O 1
ATOM 1183 N N . ILE A 1 152 ? 9.974 -9.780 -2.868 1.00 94.81 152 ILE A N 1
ATOM 1184 C CA . ILE A 1 152 ? 8.934 -9.534 -3.865 1.00 94.81 152 ILE A CA 1
ATOM 1185 C C . ILE A 1 152 ? 8.764 -10.770 -4.742 1.00 94.81 152 ILE A C 1
ATOM 1187 O O . ILE A 1 152 ? 9.698 -11.199 -5.421 1.00 94.81 152 ILE A O 1
ATOM 1191 N N . ASP A 1 153 ? 7.539 -11.284 -4.787 1.00 95.38 153 ASP A N 1
ATOM 1192 C CA . ASP A 1 153 ? 7.109 -12.186 -5.847 1.00 95.38 153 ASP A CA 1
ATOM 1193 C C . ASP A 1 153 ? 6.930 -11.361 -7.126 1.00 95.38 153 ASP A C 1
ATOM 1195 O O . ASP A 1 153 ? 5.891 -10.741 -7.378 1.00 95.38 153 ASP A O 1
ATOM 1199 N N . LYS A 1 154 ? 8.011 -11.275 -7.906 1.00 93.81 154 LYS A N 1
ATOM 1200 C CA . LYS A 1 154 ? 8.065 -10.431 -9.104 1.00 93.81 154 LYS A CA 1
ATOM 1201 C C . LYS A 1 154 ? 6.986 -10.801 -10.110 1.00 93.81 154 LYS A C 1
ATOM 1203 O O . LYS A 1 154 ? 6.362 -9.898 -10.663 1.00 93.81 154 LYS A O 1
ATOM 1208 N N . GLN A 1 155 ? 6.760 -12.095 -10.330 1.00 94.00 155 GLN A N 1
ATOM 1209 C CA . GLN A 1 155 ? 5.784 -12.561 -11.307 1.00 94.00 155 GLN A CA 1
ATOM 1210 C C . GLN A 1 155 ? 4.379 -12.106 -10.902 1.00 94.00 155 GLN A C 1
ATOM 1212 O O . GLN A 1 155 ? 3.703 -11.434 -11.683 1.00 94.00 155 GLN A O 1
ATOM 1217 N N . LEU A 1 156 ? 3.992 -12.357 -9.649 1.00 96.06 156 LEU A N 1
ATOM 1218 C CA . LEU A 1 156 ? 2.693 -11.956 -9.113 1.00 96.06 156 LEU A CA 1
ATOM 1219 C C . LEU A 1 156 ? 2.455 -10.438 -9.212 1.00 96.06 156 LEU A C 1
ATOM 1221 O O . LEU A 1 156 ? 1.374 -9.984 -9.606 1.00 96.06 156 LEU A O 1
ATOM 1225 N N . ILE A 1 157 ? 3.461 -9.629 -8.868 1.00 96.00 157 ILE A N 1
ATOM 1226 C CA . ILE A 1 157 ? 3.349 -8.165 -8.902 1.00 96.00 157 ILE A CA 1
ATOM 1227 C C . ILE A 1 157 ? 3.280 -7.628 -10.340 1.00 96.00 157 ILE A C 1
ATOM 1229 O O . ILE A 1 157 ? 2.495 -6.712 -10.602 1.00 96.00 157 ILE A O 1
ATOM 1233 N N . ILE A 1 158 ? 4.044 -8.195 -11.280 1.00 94.75 158 ILE A N 1
ATOM 1234 C CA . ILE A 1 158 ? 4.001 -7.805 -12.700 1.00 94.75 158 ILE A CA 1
ATOM 1235 C C . ILE A 1 158 ? 2.644 -8.156 -13.315 1.00 94.75 158 ILE A C 1
ATOM 1237 O O . ILE A 1 158 ? 2.032 -7.302 -13.959 1.00 94.75 158 ILE A O 1
ATOM 1241 N N . GLU A 1 159 ? 2.128 -9.362 -13.070 1.00 94.81 159 GLU A N 1
ATOM 1242 C CA . GLU A 1 159 ? 0.804 -9.786 -13.545 1.00 94.81 159 GLU A CA 1
ATOM 1243 C C . GLU A 1 159 ? -0.300 -8.860 -13.012 1.00 94.81 159 GLU A C 1
ATOM 1245 O O . GLU A 1 159 ? -1.144 -8.374 -13.771 1.00 94.81 159 GLU A O 1
ATOM 1250 N N . THR A 1 160 ? -0.240 -8.516 -11.723 1.00 95.62 160 THR A N 1
ATOM 1251 C CA . THR A 1 160 ? -1.169 -7.562 -11.099 1.00 95.62 160 THR A CA 1
ATOM 1252 C C . THR A 1 160 ? -1.068 -6.169 -11.732 1.00 95.62 160 THR A C 1
ATOM 1254 O O . THR A 1 160 ? -2.080 -5.499 -11.982 1.00 95.62 160 THR A O 1
ATOM 1257 N N . ALA A 1 161 ? 0.148 -5.704 -12.030 1.00 93.88 161 ALA A N 1
ATOM 1258 C CA . ALA A 1 161 ? 0.365 -4.426 -12.701 1.00 93.88 161 ALA A CA 1
ATOM 1259 C C . ALA A 1 161 ? -0.171 -4.433 -14.138 1.00 93.88 161 ALA A C 1
ATOM 1261 O O . ALA A 1 161 ? -0.737 -3.429 -14.575 1.00 93.88 161 ALA A O 1
ATOM 1262 N N . ALA A 1 162 ? -0.054 -5.553 -14.855 1.00 92.88 162 ALA A N 1
ATOM 1263 C CA . ALA A 1 162 ? -0.608 -5.719 -16.196 1.00 92.88 162 ALA A CA 1
ATOM 1264 C C . ALA A 1 162 ? -2.140 -5.653 -16.178 1.00 92.88 162 ALA A C 1
ATOM 1266 O O . ALA A 1 162 ? -2.731 -4.848 -16.902 1.00 92.88 162 ALA A O 1
ATOM 1267 N N . GLN A 1 163 ? -2.783 -6.409 -15.284 1.00 93.19 163 GLN A N 1
ATOM 1268 C CA . GLN A 1 163 ? -4.243 -6.420 -15.127 1.00 93.19 163 GLN A CA 1
ATOM 1269 C C . GLN A 1 163 ? -4.805 -5.036 -14.774 1.00 93.19 163 GLN A C 1
ATOM 1271 O O . GLN A 1 163 ? -5.860 -4.637 -15.267 1.00 93.19 163 GLN A O 1
ATOM 1276 N N . THR A 1 164 ? -4.074 -4.265 -13.964 1.00 90.62 164 THR A N 1
ATOM 1277 C CA . THR A 1 164 ? -4.486 -2.916 -13.546 1.00 90.62 164 THR A CA 1
ATOM 1278 C C . THR A 1 164 ? -3.956 -1.784 -14.426 1.00 90.62 164 THR A C 1
ATOM 1280 O O . THR A 1 164 ? -4.207 -0.615 -14.120 1.00 90.62 164 THR A O 1
ATOM 1283 N N . ARG A 1 165 ? -3.267 -2.108 -15.533 1.00 89.94 165 ARG A N 1
ATOM 1284 C CA . ARG A 1 165 ? -2.670 -1.150 -16.483 1.00 89.94 165 ARG A CA 1
ATOM 1285 C C . ARG A 1 165 ? -1.727 -0.140 -15.806 1.00 89.94 165 ARG A C 1
ATOM 1287 O O . ARG A 1 165 ? -1.835 1.062 -16.031 1.00 89.94 165 ARG A O 1
ATOM 1294 N N . ARG A 1 166 ? -0.833 -0.632 -14.941 1.00 87.06 166 ARG A N 1
ATOM 1295 C CA . ARG A 1 166 ? 0.166 0.156 -14.181 1.00 87.06 166 ARG A CA 1
ATOM 1296 C C . ARG A 1 166 ? 1.605 -0.337 -14.336 1.00 87.06 166 ARG A C 1
ATOM 1298 O O . ARG A 1 166 ? 2.464 -0.015 -13.514 1.00 87.06 166 ARG A O 1
ATOM 1305 N N . VAL A 1 167 ? 1.870 -1.143 -15.358 1.00 89.12 167 VAL A N 1
ATOM 1306 C CA . VAL A 1 167 ? 3.206 -1.695 -15.631 1.00 89.12 167 VAL A CA 1
ATOM 1307 C C . VAL A 1 167 ? 4.229 -0.585 -15.872 1.00 89.12 167 VAL A C 1
ATOM 1309 O O . VAL A 1 167 ? 5.363 -0.700 -15.434 1.00 89.12 167 VAL A O 1
ATOM 1312 N N . ASP A 1 168 ? 3.828 0.519 -16.497 1.00 87.25 168 ASP A N 1
ATOM 1313 C CA . ASP A 1 168 ? 4.652 1.710 -16.732 1.00 87.25 168 ASP A CA 1
ATOM 1314 C C . ASP A 1 168 ? 5.163 2.342 -15.428 1.00 87.25 168 ASP A C 1
ATOM 1316 O O . ASP A 1 168 ? 6.356 2.626 -15.280 1.00 87.25 168 ASP A O 1
ATOM 1320 N N . LEU A 1 169 ? 4.272 2.505 -14.448 1.00 85.69 169 LEU A N 1
ATOM 1321 C CA . LEU A 1 169 ? 4.613 3.027 -13.128 1.00 85.69 169 LEU A CA 1
ATOM 1322 C C . LEU A 1 169 ? 5.516 2.053 -12.371 1.00 85.69 169 LEU A C 1
ATOM 1324 O O . LEU A 1 169 ? 6.503 2.478 -11.770 1.00 85.69 169 LEU A O 1
ATOM 1328 N N . LEU A 1 170 ? 5.201 0.755 -12.419 1.00 88.44 170 LEU A N 1
ATOM 1329 C CA . LEU A 1 170 ? 6.027 -0.281 -11.802 1.00 88.44 170 LEU A CA 1
ATOM 1330 C C . LEU A 1 170 ? 7.424 -0.320 -12.433 1.00 88.44 170 LEU A C 1
ATOM 1332 O O . LEU A 1 170 ? 8.413 -0.346 -11.705 1.00 88.44 170 LEU A O 1
ATOM 1336 N N . PHE A 1 171 ? 7.524 -0.270 -13.761 1.00 87.81 171 PHE A N 1
ATOM 1337 C CA . PHE A 1 171 ? 8.788 -0.286 -14.493 1.00 87.81 171 PHE A CA 1
ATOM 1338 C C . PHE A 1 171 ? 9.651 0.929 -14.156 1.00 87.81 171 PHE A C 1
ATOM 1340 O O . PHE A 1 171 ? 10.825 0.783 -13.831 1.00 87.81 171 PHE A O 1
ATOM 1347 N N . THR A 1 172 ? 9.054 2.123 -14.134 1.00 84.44 172 THR A N 1
ATOM 1348 C CA . THR A 1 172 ? 9.760 3.370 -13.797 1.00 84.44 172 THR A CA 1
ATOM 1349 C C . THR A 1 172 ? 10.416 3.310 -12.414 1.00 84.44 172 THR A C 1
ATOM 1351 O O . THR A 1 172 ? 11.464 3.919 -12.194 1.00 84.44 172 THR A O 1
ATOM 1354 N N . ARG A 1 173 ? 9.805 2.585 -11.469 1.00 81.25 173 ARG A N 1
ATOM 1355 C CA . ARG A 1 173 ? 10.304 2.445 -10.095 1.00 81.25 173 ARG A CA 1
ATOM 1356 C C . ARG A 1 173 ? 11.262 1.271 -9.924 1.00 81.25 173 ARG A C 1
ATOM 1358 O O . ARG A 1 173 ? 12.348 1.448 -9.393 1.00 81.25 173 ARG A O 1
ATOM 1365 N N . SER A 1 174 ? 10.870 0.093 -10.390 1.00 84.44 174 SER A N 1
ATOM 1366 C CA . SER A 1 174 ? 11.618 -1.152 -10.191 1.00 84.44 174 SER A CA 1
ATOM 1367 C C . SER A 1 174 ? 12.778 -1.344 -11.167 1.00 84.44 174 SER A C 1
ATOM 1369 O O . SER A 1 174 ? 13.740 -2.039 -10.847 1.00 84.44 174 SER A O 1
ATOM 1371 N N . ARG A 1 175 ? 12.674 -0.762 -12.371 1.00 85.12 175 ARG A N 1
ATOM 1372 C CA . ARG A 1 175 ? 13.548 -1.016 -13.527 1.00 85.12 175 ARG A CA 1
ATOM 1373 C C . ARG A 1 175 ? 13.669 -2.497 -13.900 1.00 85.12 175 ARG A C 1
ATOM 1375 O O . ARG A 1 175 ? 14.670 -2.911 -14.476 1.00 85.12 175 ARG A O 1
ATOM 1382 N N . TRP A 1 176 ? 12.669 -3.315 -13.570 1.00 88.38 176 TRP A N 1
ATOM 1383 C CA . TRP A 1 176 ? 12.674 -4.726 -13.946 1.00 88.38 176 TRP A CA 1
ATOM 1384 C C . TRP A 1 176 ? 12.407 -4.882 -15.438 1.00 88.38 176 TRP A C 1
ATOM 1386 O O . TRP A 1 176 ? 11.346 -4.494 -15.925 1.00 88.38 176 TRP A O 1
ATOM 1396 N N . LEU A 1 177 ? 13.358 -5.482 -16.153 1.00 88.06 177 LEU A N 1
ATOM 1397 C CA . LEU A 1 177 ? 13.236 -5.751 -17.587 1.00 88.06 177 LEU A CA 1
ATOM 1398 C C . LEU A 1 177 ? 12.055 -6.680 -17.899 1.00 88.06 177 LEU A C 1
ATOM 1400 O O . LEU A 1 177 ? 11.445 -6.561 -18.957 1.00 88.06 177 LEU A O 1
ATOM 1404 N N . ASP A 1 178 ? 11.661 -7.522 -16.944 1.00 90.00 178 ASP A N 1
ATOM 1405 C CA . ASP A 1 178 ? 10.486 -8.393 -17.027 1.00 90.00 178 ASP A CA 1
ATOM 1406 C C . ASP A 1 178 ? 9.165 -7.618 -17.211 1.00 90.00 178 ASP A C 1
ATOM 1408 O O . ASP A 1 178 ? 8.171 -8.175 -17.665 1.00 90.00 178 ASP A O 1
ATOM 1412 N N . CYS A 1 179 ? 9.135 -6.313 -16.914 1.00 88.06 179 CYS A N 1
ATOM 1413 C CA . CYS A 1 179 ? 7.980 -5.459 -17.198 1.00 88.06 179 CYS A CA 1
ATOM 1414 C C . CYS A 1 179 ? 7.861 -5.088 -18.688 1.00 88.06 179 CYS A C 1
ATOM 1416 O O . CYS A 1 179 ? 6.759 -4.779 -19.143 1.00 88.06 179 CYS A O 1
ATOM 1418 N N . LEU A 1 180 ? 8.963 -5.091 -19.453 1.00 86.69 180 LEU A N 1
ATOM 1419 C CA . LEU A 1 180 ? 9.012 -4.597 -20.839 1.00 86.69 180 LEU A CA 1
ATOM 1420 C C . LEU A 1 180 ? 7.990 -5.259 -21.781 1.00 86.69 180 LEU A C 1
ATOM 1422 O O . LEU A 1 180 ? 7.357 -4.526 -22.547 1.00 86.69 180 LEU A O 1
ATOM 1426 N N . PRO A 1 181 ? 7.761 -6.590 -21.741 1.00 87.56 181 PRO A N 1
ATOM 1427 C CA . PRO A 1 181 ? 6.767 -7.239 -22.598 1.00 87.56 181 PRO A CA 1
ATOM 1428 C C . PRO A 1 181 ? 5.336 -6.747 -22.352 1.00 87.56 181 PRO A C 1
ATOM 1430 O O . PRO A 1 181 ? 4.495 -6.833 -23.245 1.00 87.56 181 PRO A O 1
ATOM 1433 N N . HIS A 1 182 ? 5.066 -6.219 -21.157 1.00 86.81 182 HIS A N 1
ATOM 1434 C CA . HIS A 1 182 ? 3.747 -5.764 -20.726 1.00 86.81 182 HIS A CA 1
ATOM 1435 C C . HIS A 1 182 ? 3.568 -4.239 -20.843 1.00 86.81 182 HIS A C 1
ATOM 1437 O O . HIS A 1 182 ? 2.492 -3.719 -20.535 1.00 86.81 182 HIS A O 1
ATOM 1443 N N . LEU A 1 183 ? 4.600 -3.506 -21.281 1.00 82.88 183 LEU A N 1
ATOM 1444 C CA . LEU A 1 183 ? 4.504 -2.073 -21.553 1.00 82.88 183 LEU A CA 1
ATOM 1445 C C . LEU A 1 183 ? 3.787 -1.803 -22.887 1.00 82.88 183 LEU A C 1
ATOM 1447 O O . LEU A 1 183 ? 3.896 -2.592 -23.828 1.00 82.88 183 LEU A O 1
ATOM 1451 N N . PRO A 1 184 ? 3.105 -0.649 -23.029 1.00 80.38 184 PRO A N 1
ATOM 1452 C CA . PRO A 1 184 ? 2.630 -0.196 -24.332 1.00 80.38 184 PRO A CA 1
ATOM 1453 C C . PRO A 1 184 ? 3.795 -0.068 -25.324 1.00 80.38 184 PRO A C 1
ATOM 1455 O O . PRO A 1 184 ? 4.877 0.383 -24.939 1.00 80.38 184 PRO A O 1
ATOM 1458 N N . SER A 1 185 ? 3.555 -0.393 -26.601 1.00 79.69 185 SER A N 1
ATOM 1459 C CA . SER A 1 185 ? 4.574 -0.398 -27.670 1.00 79.69 185 SER A CA 1
ATOM 1460 C C . SER A 1 185 ? 5.445 0.858 -27.666 1.00 79.69 185 SER A C 1
ATOM 1462 O O . SER A 1 185 ? 6.660 0.755 -27.587 1.00 79.69 185 SER A O 1
ATOM 1464 N N . LYS A 1 186 ? 4.834 2.046 -27.586 1.00 78.06 186 LYS A N 1
ATOM 1465 C CA . LYS A 1 186 ? 5.547 3.332 -27.510 1.00 78.06 186 LYS A CA 1
ATOM 1466 C C . LYS A 1 186 ? 6.623 3.389 -26.413 1.00 78.06 186 LYS A C 1
ATOM 1468 O O . LYS A 1 186 ? 7.687 3.948 -26.645 1.00 78.06 186 LYS A O 1
ATOM 1473 N N . PHE A 1 187 ? 6.348 2.862 -25.219 1.00 73.31 187 PHE A N 1
ATOM 1474 C CA . PHE A 1 187 ? 7.286 2.915 -24.090 1.00 73.31 187 PHE A CA 1
ATOM 1475 C C . PHE A 1 187 ? 8.332 1.805 -24.155 1.00 73.31 187 PHE A C 1
ATOM 1477 O O . PHE A 1 187 ? 9.493 2.039 -23.829 1.00 73.31 187 PHE A O 1
ATOM 1484 N N . ARG A 1 188 ? 7.932 0.615 -24.612 1.00 75.31 188 ARG A N 1
ATOM 1485 C CA . ARG A 1 188 ? 8.846 -0.504 -24.844 1.00 75.31 188 ARG A CA 1
ATOM 1486 C C . ARG A 1 188 ? 9.868 -0.165 -25.929 1.00 75.31 188 ARG A C 1
ATOM 1488 O O . ARG A 1 188 ? 11.063 -0.354 -25.734 1.00 75.31 188 ARG A O 1
ATOM 1495 N N . ASP A 1 189 ? 9.401 0.377 -27.046 1.00 73.25 189 ASP A N 1
ATOM 1496 C CA . ASP A 1 189 ? 10.235 0.666 -28.208 1.00 73.25 189 ASP A CA 1
ATOM 1497 C C . ASP A 1 189 ? 11.159 1.869 -27.935 1.00 73.25 189 ASP A C 1
ATOM 1499 O O . ASP A 1 189 ? 12.304 1.865 -28.371 1.00 73.25 189 ASP A O 1
ATOM 1503 N N . ALA A 1 190 ? 10.724 2.851 -27.129 1.00 72.38 190 ALA A N 1
ATOM 1504 C CA . ALA A 1 190 ? 11.589 3.936 -26.652 1.00 72.38 190 ALA A CA 1
ATOM 1505 C C . ALA A 1 190 ? 12.744 3.437 -25.763 1.00 72.38 190 ALA A C 1
ATOM 1507 O O . ALA A 1 190 ? 13.854 3.954 -25.859 1.00 72.38 190 ALA A O 1
ATOM 1508 N N . HIS A 1 191 ? 12.506 2.424 -24.921 1.00 69.88 191 HIS A N 1
ATOM 1509 C CA . HIS A 1 191 ? 13.573 1.795 -24.138 1.00 69.88 191 HIS A CA 1
ATOM 1510 C C . HIS A 1 191 ? 14.573 1.067 -25.044 1.00 69.88 191 HIS A C 1
ATOM 1512 O O . HIS A 1 191 ? 15.778 1.256 -24.914 1.00 69.88 191 HIS A O 1
ATOM 1518 N N . LEU A 1 192 ? 14.072 0.267 -25.991 1.00 66.50 192 LEU A N 1
ATOM 1519 C CA . LEU A 1 192 ? 14.915 -0.476 -26.931 1.00 66.50 192 LEU A CA 1
ATOM 1520 C C . LEU A 1 192 ? 15.721 0.455 -27.852 1.00 66.50 192 LEU A C 1
ATOM 1522 O O . LEU A 1 192 ? 16.872 0.161 -28.149 1.00 66.50 192 LEU A O 1
ATOM 1526 N N . ALA A 1 193 ? 15.151 1.587 -28.274 1.00 65.06 193 ALA A N 1
ATOM 1527 C CA . ALA A 1 193 ? 15.859 2.594 -29.064 1.00 65.06 193 ALA A CA 1
ATOM 1528 C C . ALA A 1 193 ? 16.964 3.305 -28.260 1.00 65.06 193 ALA A C 1
ATOM 1530 O O . ALA A 1 193 ? 18.040 3.550 -28.800 1.00 65.06 193 ALA A O 1
ATOM 1531 N N . GLY A 1 194 ? 16.7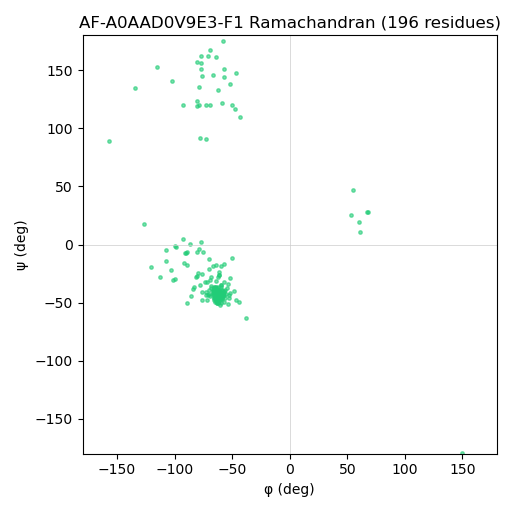28 3.574 -26.969 1.00 60.53 194 GLY A N 1
ATOM 1532 C CA . GLY A 1 194 ? 17.731 4.157 -26.072 1.00 60.53 194 GLY A CA 1
ATOM 1533 C C . GLY A 1 194 ? 18.942 3.245 -25.834 1.00 60.53 194 GLY A C 1
ATOM 1534 O O . GLY A 1 194 ? 20.070 3.731 -25.815 1.00 60.53 194 GLY A O 1
ATOM 1535 N N . ASP A 1 195 ? 18.731 1.928 -25.735 1.00 55.88 195 ASP A N 1
ATOM 1536 C CA . ASP A 1 195 ? 19.821 0.938 -25.640 1.00 55.88 195 ASP A CA 1
ATOM 1537 C C . ASP A 1 195 ? 20.607 0.783 -26.958 1.00 55.88 195 ASP A C 1
ATOM 1539 O O . ASP A 1 195 ? 21.760 0.351 -26.949 1.00 55.88 195 ASP A O 1
ATOM 1543 N N . LEU A 1 196 ? 20.013 1.163 -28.094 1.00 51.47 196 LEU A N 1
ATOM 1544 C CA . LEU A 1 196 ? 20.658 1.157 -29.413 1.00 51.47 196 LEU A CA 1
ATOM 1545 C C . LEU A 1 196 ? 21.446 2.446 -29.718 1.00 51.47 196 LEU A C 1
ATOM 1547 O O . LEU A 1 196 ? 22.043 2.544 -30.789 1.00 51.47 196 LEU A O 1
ATOM 1551 N N . GLY A 1 197 ? 21.488 3.412 -28.790 1.00 46.38 197 GLY A N 1
ATOM 1552 C CA . GLY A 1 197 ? 22.283 4.638 -28.925 1.00 46.38 197 GLY A CA 1
ATOM 1553 C C . GLY A 1 197 ? 21.808 5.599 -30.024 1.00 46.38 197 GLY A C 1
ATOM 1554 O O . GLY A 1 197 ? 22.642 6.312 -30.584 1.00 46.38 197 GLY A O 1
ATOM 1555 N N . LEU A 1 198 ? 20.507 5.595 -30.345 1.00 42.44 198 LEU A N 1
ATOM 1556 C CA . LEU A 1 198 ? 19.872 6.492 -31.325 1.00 42.44 198 LEU A CA 1
ATOM 1557 C C . LEU A 1 198 ? 19.311 7.770 -30.690 1.00 42.44 198 LEU A C 1
ATOM 1559 O O . LEU A 1 198 ? 18.667 7.674 -29.620 1.00 42.44 198 LEU A O 1
#

pLDDT: mean 82.74, std 13.73, range [42.44, 96.88]